Protein AF-A0A963CHG4-F1 (afdb_monomer_lite)

Radius of gyration: 23.85 Å; chains: 1; bounding box: 69×72×75 Å

Secondary structure (DSSP, 8-state):
-----------------EEEEEEESS--SSS-SEEEEEESSHHHHHHT---EEEE-S----TTEEEEEEEE-SS-EEEEEEESS--SSS-SEEEEEESSHHHHHHT--SEEEE-S----TTEEEEEEEE-SS-EEEEEEESS--TTS-SEEEEEESSHHHHHHT--SEEEE-S----TTEEEEEEEEETTEEEEEEEESS--TTS--EEEEEESSHHHHHTT--SEEEE--PPPPTTEEEEEEEE--TTS--TT---------------S--PPPPPGGGS----------------------

Sequence (303 aa):
MTTTLTLSLSVPALAGPLRLLFERDVDGPGGTELAINTYPSFADFFAGTNFTSQFSAINVNAPYSVGGITWDGTAYQVLFERDIDGPGGTELAINTYPTLADFFAGTNFTSQFSAINVNSPYSVGGITWDGIAYRVLFERDIDTAGGTELAINSYATLADFFSGNALSSQFSSINVNAPYSVGGFAYDANGYHVLFERDEDSAGGIELAINSYATLADFFAGTNFTSQFSTINVNAPYSVHGFLIEPDAEGDPGTGNDPGSDDPGGSGDPNTVPEPDPLALLATATAALLVSRRTGRQCFAGR

Structure (mmCIF, N/CA/C/O backbone):
data_AF-A0A963CHG4-F1
#
_entry.id   AF-A0A963CHG4-F1
#
loop_
_atom_site.group_PDB
_atom_site.id
_atom_site.type_symbol
_atom_site.label_atom_id
_atom_site.label_alt_id
_atom_site.label_comp_id
_atom_site.label_asym_id
_atom_site.label_entity_id
_atom_site.label_seq_id
_atom_site.pdbx_PDB_ins_code
_atom_site.Cartn_x
_atom_site.Cartn_y
_atom_site.Cartn_z
_atom_site.occupancy
_atom_site.B_iso_or_equiv
_atom_site.auth_seq_id
_atom_site.auth_comp_id
_atom_site.auth_asym_id
_atom_site.auth_atom_id
_atom_site.pdbx_PDB_model_num
ATOM 1 N N . MET A 1 1 ? -23.183 -11.922 45.457 1.00 46.72 1 MET A N 1
ATOM 2 C CA . MET A 1 1 ? -21.907 -11.501 44.846 1.00 46.72 1 MET A CA 1
ATOM 3 C C . MET A 1 1 ? -21.889 -12.082 43.451 1.00 46.72 1 MET A C 1
ATOM 5 O O . MET A 1 1 ? -21.870 -13.297 43.320 1.00 46.72 1 MET A O 1
ATOM 9 N N . THR A 1 2 ? -22.051 -11.236 42.443 1.00 46.56 2 THR A N 1
ATOM 10 C CA . THR A 1 2 ? -22.118 -11.648 41.039 1.00 46.56 2 THR A CA 1
ATOM 11 C C . THR A 1 2 ? -20.703 -11.560 40.489 1.00 46.56 2 THR A C 1
ATOM 13 O O . THR A 1 2 ? -20.150 -10.468 40.396 1.00 46.56 2 THR A O 1
ATOM 16 N N . THR A 1 3 ? -20.081 -12.704 40.228 1.00 48.12 3 THR A N 1
ATOM 17 C CA . THR A 1 3 ? -18.737 -12.767 39.652 1.00 48.12 3 THR A CA 1
ATOM 18 C C . THR A 1 3 ? -18.856 -12.475 38.162 1.00 48.12 3 THR A C 1
ATOM 20 O O . THR A 1 3 ? -19.336 -13.313 37.402 1.00 48.12 3 THR A O 1
ATOM 23 N N . THR A 1 4 ? -18.476 -11.269 37.744 1.00 50.47 4 THR A N 1
ATOM 24 C CA . THR A 1 4 ? -18.351 -10.929 36.325 1.00 50.47 4 THR A CA 1
ATOM 25 C C . THR A 1 4 ? -17.146 -11.679 35.770 1.00 50.47 4 THR A C 1
ATOM 27 O O . THR A 1 4 ? -16.008 -11.398 36.139 1.00 50.47 4 THR A O 1
ATOM 30 N N . LEU A 1 5 ? -17.405 -12.679 34.930 1.00 39.81 5 LEU A N 1
ATOM 31 C CA . LEU A 1 5 ? -16.379 -13.421 34.211 1.00 39.81 5 LEU A CA 1
ATOM 32 C C . LEU A 1 5 ? -16.001 -12.607 32.967 1.00 39.81 5 LEU A C 1
ATOM 34 O O . LEU A 1 5 ? -16.714 -12.632 31.965 1.00 39.81 5 LEU A O 1
ATOM 38 N N . THR A 1 6 ? -14.913 -11.843 33.040 1.00 40.78 6 THR A N 1
ATOM 39 C CA . THR A 1 6 ? -14.346 -11.173 31.865 1.00 40.78 6 THR A CA 1
ATOM 40 C C . THR A 1 6 ? -13.622 -12.227 31.034 1.00 40.78 6 THR A C 1
ATOM 42 O O . THR A 1 6 ? -12.515 -12.642 31.369 1.00 40.78 6 THR A O 1
ATOM 45 N N . LEU A 1 7 ? -14.269 -12.711 29.976 1.00 36.44 7 LEU A N 1
ATOM 46 C CA . LEU A 1 7 ? -13.637 -13.588 28.996 1.00 36.44 7 LEU A CA 1
ATOM 47 C C . LEU A 1 7 ? -12.745 -12.713 28.097 1.00 36.44 7 LEU A C 1
ATOM 49 O O . LEU A 1 7 ? -13.231 -12.125 27.134 1.00 36.44 7 LEU A O 1
ATOM 53 N N . SER A 1 8 ? -11.456 -12.569 28.420 1.00 40.22 8 SER A N 1
ATOM 54 C CA . SER A 1 8 ? -10.497 -12.005 27.463 1.00 40.22 8 SER A CA 1
ATOM 55 C C . SER A 1 8 ? -10.144 -13.092 26.451 1.00 40.22 8 SER A C 1
ATOM 57 O O . SER A 1 8 ? -9.257 -13.915 26.681 1.00 40.22 8 SER A O 1
ATOM 59 N N . LEU A 1 9 ? -10.868 -13.128 25.338 1.00 39.34 9 LEU A N 1
ATOM 60 C CA . LEU A 1 9 ? -10.411 -13.828 24.143 1.00 39.34 9 LEU A CA 1
ATOM 61 C C . LEU A 1 9 ? -9.243 -13.022 23.561 1.00 39.34 9 LEU A C 1
ATOM 63 O O . LEU A 1 9 ? -9.442 -12.161 22.713 1.00 39.34 9 LEU A O 1
ATOM 67 N N . SER A 1 10 ? -8.024 -13.261 24.049 1.00 39.91 10 SER A N 1
ATOM 68 C CA . SER A 1 10 ? -6.829 -12.902 23.290 1.00 39.91 10 SER A CA 1
ATOM 69 C C . SER A 1 10 ? -6.707 -13.924 22.168 1.00 39.91 10 SER A C 1
ATOM 71 O O . SER A 1 10 ? -6.318 -15.066 22.419 1.00 39.91 10 SER A O 1
ATOM 73 N N . VAL A 1 11 ? -7.089 -13.544 20.954 1.00 39.12 11 VAL A N 1
ATOM 74 C CA . VAL A 1 11 ? -6.659 -14.266 19.758 1.00 39.12 11 VAL A CA 1
ATOM 75 C C . VAL A 1 11 ? -5.222 -13.808 19.492 1.00 39.12 11 VAL A C 1
ATOM 77 O O . VAL A 1 11 ? -5.033 -12.623 19.228 1.00 39.12 11 VAL A O 1
ATOM 80 N N . PRO A 1 12 ? -4.191 -14.662 19.608 1.00 53.47 12 PRO A N 1
ATOM 81 C CA . PRO A 1 12 ? -2.898 -14.348 19.030 1.00 53.47 12 PRO A CA 1
ATOM 82 C C . PRO A 1 12 ? -2.953 -14.777 17.563 1.00 53.47 12 PRO A C 1
ATOM 84 O O . PRO A 1 12 ? -3.183 -15.952 17.277 1.00 53.47 12 PRO A O 1
ATOM 87 N N . ALA A 1 13 ? -2.772 -13.856 16.625 1.00 44.72 13 ALA A N 1
ATOM 88 C CA . ALA A 1 13 ? -2.624 -14.231 15.224 1.00 44.72 13 ALA A CA 1
ATOM 89 C C . ALA A 1 13 ? -1.699 -13.236 14.524 1.00 44.72 13 ALA A C 1
ATOM 91 O O . ALA A 1 13 ? -2.132 -12.162 14.126 1.00 44.72 13 ALA A O 1
ATOM 92 N N . LEU A 1 14 ? -0.419 -13.623 14.503 1.00 49.44 14 LEU A N 1
ATOM 93 C CA . LEU A 1 14 ? 0.648 -13.256 13.568 1.00 49.44 14 LEU A CA 1
ATOM 94 C C . LEU A 1 14 ? 0.266 -12.142 12.575 1.00 49.44 14 LEU A C 1
ATOM 96 O O . LEU A 1 14 ? -0.202 -12.411 11.469 1.00 49.44 14 LEU A O 1
ATOM 100 N N . ALA A 1 15 ? 0.456 -10.888 12.991 1.00 58.84 15 ALA A N 1
ATOM 101 C CA . ALA A 1 15 ? 0.722 -9.835 12.024 1.00 58.84 15 ALA A CA 1
ATOM 102 C C . ALA A 1 15 ? 2.176 -10.054 11.622 1.00 58.84 15 ALA A C 1
ATOM 104 O O . ALA A 1 15 ? 3.060 -9.888 12.468 1.00 58.84 15 ALA A O 1
ATOM 105 N N . GLY A 1 16 ? 2.396 -10.512 10.393 1.00 77.62 16 GLY A N 1
ATOM 106 C CA . GLY A 1 16 ? 3.749 -10.660 9.899 1.00 77.62 16 GLY A CA 1
ATOM 107 C C . GLY A 1 16 ? 4.412 -9.307 9.687 1.00 77.62 16 GLY A C 1
ATOM 108 O O . GLY A 1 16 ? 3.881 -8.267 10.101 1.00 77.62 16 GLY A O 1
ATOM 109 N N . PRO A 1 17 ? 5.616 -9.297 9.103 1.00 90.12 17 PRO A N 1
ATOM 110 C CA . PRO A 1 17 ? 6.415 -8.092 9.041 1.00 90.12 17 PRO A CA 1
ATOM 111 C C . PRO A 1 17 ? 5.653 -6.956 8.354 1.00 90.12 17 PRO A C 1
ATOM 113 O O . PRO A 1 17 ? 5.016 -7.128 7.312 1.00 90.12 17 PRO A O 1
ATOM 116 N N . LEU A 1 18 ? 5.768 -5.768 8.943 1.00 93.31 18 LEU A N 1
ATOM 117 C CA . LEU A 1 18 ? 5.330 -4.523 8.338 1.00 93.31 18 LEU A CA 1
ATOM 118 C C . LEU A 1 18 ? 6.428 -4.047 7.396 1.00 93.31 18 LEU A C 1
ATOM 120 O O . LEU A 1 18 ? 7.579 -3.882 7.807 1.00 93.31 18 LEU A O 1
ATOM 124 N N . ARG A 1 19 ? 6.082 -3.799 6.136 1.00 95.25 19 ARG A N 1
ATOM 125 C CA . ARG A 1 19 ? 7.015 -3.265 5.145 1.00 95.25 19 ARG A CA 1
ATOM 126 C C . ARG A 1 19 ? 6.532 -1.915 4.647 1.00 95.25 19 ARG A C 1
ATOM 128 O O . ARG A 1 19 ? 5.369 -1.765 4.277 1.00 95.25 19 ARG A O 1
ATOM 135 N N . LEU A 1 20 ? 7.448 -0.955 4.630 1.00 95.88 20 LEU A N 1
ATOM 136 C CA . LEU A 1 20 ? 7.248 0.353 4.023 1.00 95.88 20 LEU A CA 1
ATOM 137 C C . LEU A 1 20 ? 8.014 0.434 2.714 1.00 95.88 20 LEU A C 1
ATOM 139 O O . LEU A 1 20 ? 9.207 0.126 2.698 1.00 95.88 20 LEU A O 1
ATOM 143 N N . LEU A 1 21 ? 7.332 0.862 1.658 1.00 96.44 21 LEU A N 1
ATOM 144 C CA . LEU A 1 21 ? 7.916 1.171 0.364 1.00 96.44 21 LEU A CA 1
ATOM 145 C C . LEU A 1 21 ? 8.198 2.670 0.305 1.00 96.44 21 LEU A C 1
ATOM 147 O O . LEU A 1 21 ? 7.282 3.485 0.241 1.00 96.44 21 LEU A O 1
ATOM 151 N N . PHE A 1 22 ? 9.479 2.999 0.352 1.00 94.56 22 PHE A N 1
ATOM 152 C CA . PHE A 1 22 ? 9.978 4.346 0.152 1.00 94.56 22 PHE A CA 1
ATOM 153 C C . PHE A 1 22 ? 10.237 4.574 -1.326 1.00 94.56 22 PHE A C 1
ATOM 155 O O . PHE A 1 22 ? 10.812 3.706 -1.990 1.00 94.56 22 PHE A O 1
ATOM 162 N N . GLU A 1 23 ? 9.872 5.757 -1.793 1.00 93.25 23 GLU A N 1
ATOM 163 C CA . GLU A 1 23 ? 10.253 6.299 -3.086 1.00 93.25 23 GLU A CA 1
ATOM 164 C C . GLU A 1 23 ? 11.061 7.573 -2.880 1.00 93.25 23 GLU A C 1
ATOM 166 O O . GLU A 1 23 ? 10.839 8.322 -1.933 1.00 93.25 23 GLU A O 1
ATOM 171 N N . ARG A 1 24 ? 12.057 7.789 -3.732 1.00 90.31 24 ARG A N 1
ATOM 172 C CA . ARG A 1 24 ? 12.858 9.004 -3.717 1.00 90.31 24 ARG A CA 1
ATOM 173 C C . ARG A 1 24 ? 12.117 10.127 -4.445 1.00 90.31 24 ARG A C 1
ATOM 175 O O . ARG A 1 24 ? 11.860 9.986 -5.631 1.00 90.31 24 ARG A O 1
ATOM 182 N N . ASP A 1 25 ? 11.930 11.280 -3.803 1.00 87.19 25 ASP A N 1
ATOM 183 C CA . ASP A 1 25 ? 11.142 12.405 -4.356 1.00 87.19 25 ASP A CA 1
ATOM 184 C C . ASP A 1 25 ? 11.739 13.026 -5.629 1.00 87.19 25 ASP A C 1
ATOM 186 O O . ASP A 1 25 ? 11.090 13.769 -6.363 1.00 87.19 25 ASP A O 1
ATOM 190 N N . VAL A 1 26 ? 13.037 12.803 -5.851 1.00 83.88 26 VAL A N 1
ATOM 191 C CA . VAL A 1 26 ? 13.767 13.309 -7.013 1.00 83.88 26 VAL A CA 1
ATOM 192 C C . VAL A 1 26 ? 14.602 12.189 -7.606 1.00 83.88 26 VAL A C 1
ATOM 194 O O . VAL A 1 26 ? 15.517 11.697 -6.932 1.00 83.88 26 VAL A O 1
ATOM 197 N N . ASP A 1 27 ? 14.357 11.889 -8.884 1.00 78.56 27 ASP A N 1
ATOM 198 C CA . ASP A 1 27 ? 15.080 10.896 -9.682 1.00 78.56 27 ASP A CA 1
ATOM 199 C C . ASP A 1 27 ? 16.593 10.944 -9.424 1.00 78.56 27 ASP A C 1
ATOM 201 O O . ASP A 1 27 ? 17.271 11.982 -9.515 1.00 78.56 27 ASP A O 1
ATOM 205 N N . GLY A 1 28 ? 17.137 9.782 -9.073 1.00 69.56 28 GLY A N 1
ATOM 206 C CA . GLY A 1 28 ? 18.542 9.598 -8.747 1.00 69.56 28 GLY A CA 1
ATOM 207 C C . GLY A 1 28 ? 19.295 8.877 -9.864 1.00 69.56 28 GLY A C 1
ATOM 208 O O . GLY A 1 28 ? 18.712 8.131 -10.643 1.00 69.56 28 GLY A O 1
ATOM 209 N N . PRO A 1 29 ? 20.627 9.013 -9.956 1.00 65.12 29 PRO A N 1
ATOM 210 C CA . PRO A 1 29 ? 21.391 8.165 -10.858 1.00 65.12 29 PRO A CA 1
ATOM 211 C C . PRO A 1 29 ? 21.417 6.714 -10.343 1.00 65.12 29 PRO A C 1
ATOM 213 O O . PRO A 1 29 ? 22.165 6.404 -9.420 1.00 65.12 29 PRO A O 1
ATOM 216 N N . GLY A 1 30 ? 20.676 5.819 -11.005 1.00 60.09 30 GLY A N 1
ATOM 217 C CA . GLY A 1 30 ? 20.971 4.382 -11.040 1.00 60.09 30 GLY A CA 1
ATOM 218 C C . GLY A 1 30 ? 20.202 3.466 -10.084 1.00 60.09 30 GLY A C 1
ATOM 219 O O . GLY A 1 30 ? 20.847 2.750 -9.322 1.00 60.09 30 GLY A O 1
ATOM 220 N N . GLY A 1 31 ? 18.870 3.385 -10.196 1.00 62.66 31 GLY A N 1
ATOM 221 C CA . GLY A 1 31 ? 18.095 2.276 -9.620 1.00 62.66 31 GLY A CA 1
ATOM 222 C C . GLY A 1 31 ? 18.141 2.217 -8.096 1.00 62.66 31 GLY A C 1
ATOM 223 O O . GLY A 1 31 ? 18.268 1.142 -7.529 1.00 62.66 31 GLY A O 1
ATOM 224 N N . THR A 1 32 ? 18.117 3.372 -7.430 1.00 72.00 32 THR A N 1
ATOM 225 C CA . THR A 1 32 ? 17.993 3.485 -5.965 1.00 72.00 32 THR A CA 1
ATOM 226 C C . THR A 1 32 ? 16.776 4.329 -5.596 1.00 72.00 32 THR A C 1
ATOM 228 O O . THR A 1 32 ? 16.816 5.084 -4.626 1.00 72.00 32 THR A O 1
ATOM 231 N N . GLU A 1 33 ? 15.745 4.302 -6.433 1.00 87.75 33 GLU A N 1
ATOM 232 C CA . GLU A 1 33 ? 14.550 5.125 -6.242 1.00 87.75 33 GLU A CA 1
ATOM 233 C C . GLU A 1 33 ? 13.589 4.453 -5.273 1.00 87.75 33 GLU A C 1
ATOM 235 O O . GLU A 1 33 ? 13.048 5.134 -4.414 1.00 87.75 33 GLU A O 1
ATOM 240 N N . LEU A 1 34 ? 13.473 3.121 -5.324 1.00 92.94 34 LEU A N 1
ATOM 241 C CA . LEU A 1 34 ? 12.622 2.370 -4.408 1.00 92.94 34 LEU A CA 1
ATOM 242 C C . LEU A 1 34 ? 13.420 1.582 -3.376 1.00 92.94 34 LEU A C 1
ATOM 244 O O . LEU A 1 34 ? 14.334 0.824 -3.725 1.00 92.94 34 LEU A O 1
ATOM 248 N N . ALA A 1 35 ? 13.012 1.691 -2.115 1.00 93.25 35 ALA A N 1
ATOM 249 C CA . ALA A 1 35 ? 13.531 0.892 -1.014 1.00 93.25 35 ALA A CA 1
ATOM 250 C C . ALA A 1 35 ? 12.401 0.310 -0.170 1.00 93.25 35 ALA A C 1
ATOM 252 O O . ALA A 1 35 ? 11.378 0.951 0.041 1.00 93.25 35 ALA A O 1
ATOM 253 N N . ILE A 1 36 ? 12.612 -0.892 0.365 1.00 95.12 36 ILE A N 1
ATOM 254 C CA . ILE A 1 36 ? 11.730 -1.459 1.381 1.00 95.12 36 ILE A CA 1
ATOM 255 C C . ILE A 1 36 ? 12.438 -1.480 2.727 1.00 95.12 36 ILE A C 1
ATOM 257 O O . ILE A 1 36 ? 13.502 -2.087 2.871 1.00 95.12 36 ILE A O 1
ATOM 261 N N . ASN A 1 37 ? 11.792 -0.879 3.725 1.00 95.00 37 ASN A N 1
ATOM 262 C CA . ASN A 1 37 ? 12.149 -1.035 5.128 1.00 95.00 37 ASN A CA 1
ATOM 263 C C . ASN A 1 37 ? 11.203 -2.037 5.782 1.00 95.00 37 ASN A C 1
ATOM 265 O O . ASN A 1 37 ? 9.986 -1.877 5.722 1.00 95.00 37 ASN A O 1
ATOM 269 N N . THR A 1 38 ? 11.767 -3.048 6.437 1.00 94.69 38 THR A N 1
ATOM 270 C CA . THR A 1 38 ? 11.011 -4.102 7.119 1.00 94.69 38 THR A CA 1
ATOM 271 C C . THR A 1 38 ? 11.081 -3.921 8.631 1.00 94.69 38 THR A C 1
ATOM 273 O O . THR A 1 38 ? 12.165 -3.770 9.200 1.00 94.69 38 THR A O 1
ATOM 276 N N . TYR A 1 39 ? 9.927 -3.975 9.284 1.00 93.56 39 TYR A N 1
ATOM 277 C CA . TYR A 1 39 ? 9.754 -3.932 10.729 1.00 93.56 39 TYR A CA 1
ATOM 278 C C . TYR A 1 39 ? 9.103 -5.245 11.175 1.00 93.56 39 TYR A C 1
ATOM 280 O O . TYR A 1 39 ? 8.076 -5.621 10.611 1.00 93.56 39 TYR A O 1
ATOM 288 N N . PRO A 1 40 ? 9.652 -5.958 12.174 1.00 91.88 40 PRO A N 1
ATOM 289 C CA . PRO A 1 40 ? 9.115 -7.260 12.575 1.00 91.88 40 PRO A CA 1
ATOM 290 C C . PRO A 1 40 ? 7.691 -7.200 13.134 1.00 91.88 40 PRO A C 1
ATOM 292 O O . PRO A 1 40 ? 6.982 -8.197 13.115 1.00 91.88 40 PRO A O 1
ATOM 295 N N . SER A 1 41 ? 7.278 -6.047 13.663 1.00 91.38 41 SER A N 1
ATOM 296 C CA . SER A 1 41 ? 5.948 -5.844 14.227 1.00 91.38 41 SER A CA 1
ATOM 297 C C . SER A 1 41 ? 5.531 -4.375 14.171 1.00 91.38 41 SER A C 1
ATOM 299 O O . SER A 1 41 ? 6.361 -3.481 13.988 1.00 91.38 41 SER A O 1
ATOM 301 N N . PHE A 1 42 ? 4.250 -4.100 14.437 1.00 91.44 42 PHE A N 1
ATOM 302 C CA . PHE A 1 42 ? 3.774 -2.736 14.686 1.00 91.44 42 PHE A CA 1
ATOM 303 C C . PHE A 1 42 ? 4.535 -2.048 15.826 1.00 91.44 42 PHE A C 1
ATOM 305 O O . PHE A 1 42 ? 4.835 -0.863 15.732 1.00 91.44 42 PHE A O 1
ATOM 312 N N . ALA A 1 43 ? 4.876 -2.772 16.898 1.00 92.94 43 ALA A N 1
ATOM 313 C CA . ALA A 1 43 ? 5.620 -2.192 18.014 1.00 92.94 43 ALA A CA 1
ATOM 314 C C . ALA A 1 43 ? 7.021 -1.739 17.576 1.00 92.94 43 ALA A C 1
ATOM 316 O O . ALA A 1 43 ? 7.452 -0.650 17.950 1.00 92.94 43 ALA A O 1
ATOM 317 N N . ASP A 1 44 ? 7.692 -2.537 16.743 1.00 93.50 44 ASP A N 1
ATOM 318 C CA . ASP A 1 44 ? 8.989 -2.186 16.164 1.00 93.50 44 ASP A CA 1
ATOM 319 C C . ASP A 1 44 ? 8.875 -1.017 15.184 1.00 93.50 44 ASP A C 1
ATOM 321 O O . ASP A 1 44 ? 9.699 -0.107 15.230 1.00 93.50 44 ASP A O 1
ATOM 325 N N . PHE A 1 45 ? 7.827 -0.985 14.355 1.00 93.69 45 PHE A N 1
ATOM 326 C CA . PHE A 1 45 ? 7.523 0.154 13.488 1.00 93.69 45 PHE A CA 1
ATOM 327 C C . PHE A 1 45 ? 7.344 1.447 14.291 1.00 93.69 45 PHE A C 1
ATOM 329 O O . PHE A 1 45 ? 7.985 2.454 13.992 1.00 93.69 45 PHE A O 1
ATOM 336 N N . PHE A 1 46 ? 6.526 1.434 15.346 1.00 93.50 46 PHE A N 1
ATOM 337 C CA . PHE A 1 46 ? 6.288 2.630 16.154 1.00 93.50 46 PHE A CA 1
ATOM 338 C C . PHE A 1 46 ? 7.517 3.066 16.956 1.00 93.50 46 PHE A C 1
ATOM 340 O O . PHE A 1 46 ? 7.672 4.256 17.215 1.00 93.50 46 PHE A O 1
ATOM 347 N N . ALA A 1 47 ? 8.389 2.126 17.325 1.00 92.50 47 ALA A N 1
ATOM 348 C CA . ALA A 1 47 ? 9.663 2.405 17.984 1.00 92.50 47 ALA A CA 1
ATOM 349 C C . ALA A 1 47 ? 10.803 2.761 17.008 1.00 92.50 47 ALA A C 1
ATOM 351 O O . ALA A 1 47 ? 11.902 3.093 17.453 1.00 92.50 47 ALA A O 1
ATOM 352 N N . GLY A 1 48 ? 10.578 2.663 15.692 1.00 90.44 48 GLY A N 1
ATOM 353 C CA . GLY A 1 48 ? 11.611 2.858 14.673 1.00 90.44 48 GLY A CA 1
ATOM 354 C C . GLY A 1 48 ? 12.700 1.780 14.660 1.00 90.44 48 GLY A C 1
ATOM 355 O O . GLY A 1 48 ? 13.784 2.007 14.124 1.00 90.44 48 GLY A O 1
ATOM 356 N N . THR A 1 49 ? 12.433 0.601 15.221 1.00 92.38 49 THR A N 1
ATOM 357 C CA . THR A 1 49 ? 13.366 -0.532 15.243 1.00 92.38 49 THR A CA 1
ATOM 358 C C . THR A 1 49 ? 13.304 -1.279 13.910 1.00 92.38 49 THR A C 1
ATOM 360 O O . THR A 1 49 ? 12.642 -2.306 13.772 1.00 92.38 49 THR A O 1
ATOM 363 N N . ASN A 1 50 ? 13.971 -0.735 12.893 1.00 90.19 50 ASN A N 1
ATOM 364 C CA . ASN A 1 50 ? 14.063 -1.365 11.578 1.00 90.19 50 ASN A CA 1
ATOM 365 C C . ASN A 1 50 ? 14.890 -2.663 11.636 1.00 90.19 50 ASN A C 1
ATOM 367 O O . ASN A 1 50 ? 15.969 -2.692 12.229 1.00 90.19 50 ASN A O 1
ATOM 371 N N . PHE A 1 51 ? 14.389 -3.727 11.006 1.00 90.06 51 PHE A N 1
ATOM 372 C CA . PHE A 1 51 ? 15.099 -5.001 10.885 1.00 90.06 51 PHE A CA 1
ATOM 373 C C . PHE A 1 51 ? 16.022 -5.012 9.667 1.00 90.06 51 PHE A C 1
ATOM 375 O O . PHE A 1 51 ? 17.206 -5.327 9.785 1.00 90.06 51 PHE A O 1
ATOM 382 N N . THR A 1 52 ? 15.487 -4.643 8.503 1.00 92.12 52 THR A N 1
ATOM 383 C CA . THR A 1 52 ? 16.243 -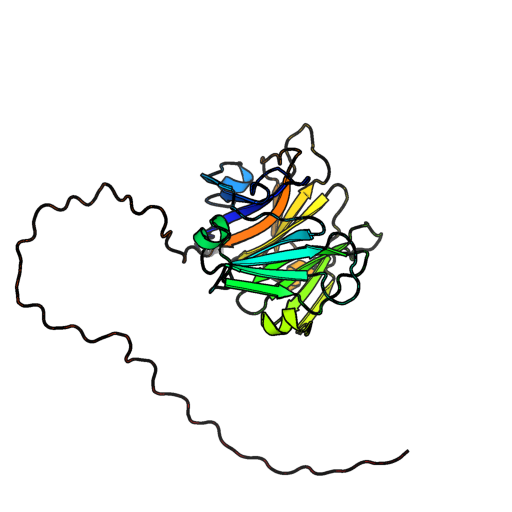4.558 7.250 1.00 92.12 52 THR A CA 1
ATOM 384 C C . THR A 1 52 ? 15.780 -3.384 6.398 1.00 92.12 52 THR A C 1
ATOM 386 O O . THR A 1 52 ? 14.617 -2.974 6.443 1.00 92.12 52 THR A O 1
ATOM 389 N N . SER A 1 53 ? 16.705 -2.882 5.581 1.00 92.94 53 SER A N 1
ATOM 390 C CA . SER A 1 53 ? 16.458 -1.919 4.512 1.00 92.94 53 SER A CA 1
ATOM 391 C C . SER A 1 53 ? 17.142 -2.421 3.246 1.00 92.94 53 SER A C 1
ATOM 393 O O . SER A 1 53 ? 18.310 -2.824 3.294 1.00 92.94 53 SER A O 1
ATOM 395 N N . GLN A 1 54 ? 16.421 -2.438 2.127 1.00 93.56 54 GLN A N 1
ATOM 396 C CA . GLN A 1 54 ? 16.948 -2.914 0.853 1.00 93.56 54 GLN A CA 1
ATOM 397 C C . GLN A 1 54 ? 16.403 -2.083 -0.307 1.00 93.56 54 GLN A C 1
ATOM 399 O O . GLN A 1 54 ? 15.194 -1.912 -0.444 1.00 93.56 54 GLN A O 1
ATOM 404 N N . PHE A 1 55 ? 17.307 -1.606 -1.164 1.00 92.94 55 PHE A N 1
ATOM 405 C CA . PHE A 1 55 ? 16.950 -0.976 -2.432 1.00 92.94 55 PHE A CA 1
ATOM 406 C C . PHE A 1 55 ? 16.582 -2.032 -3.471 1.00 92.94 55 PHE A C 1
ATOM 408 O O . PHE A 1 55 ? 17.223 -3.084 -3.559 1.00 92.94 55 PHE A O 1
ATOM 415 N N . SER A 1 56 ? 15.565 -1.732 -4.271 1.00 92.62 56 SER A N 1
ATOM 416 C CA . SER A 1 56 ? 15.287 -2.474 -5.498 1.00 92.62 56 SER A CA 1
ATOM 417 C C . SER A 1 56 ? 16.115 -1.922 -6.656 1.00 92.62 56 SER A C 1
ATOM 419 O O . SER A 1 56 ? 16.502 -0.762 -6.626 1.00 92.62 56 SER A O 1
ATOM 421 N N . ALA A 1 57 ? 16.321 -2.716 -7.704 1.00 91.12 57 ALA A N 1
ATOM 422 C CA . ALA A 1 57 ? 16.896 -2.261 -8.970 1.00 91.12 57 ALA A CA 1
ATOM 423 C C . ALA A 1 57 ? 15.884 -1.522 -9.875 1.00 91.12 57 ALA A C 1
ATOM 425 O O . ALA A 1 57 ? 16.181 -1.255 -11.042 1.00 91.12 57 ALA A O 1
ATOM 426 N N . ILE A 1 58 ? 14.675 -1.241 -9.377 1.00 89.56 58 ILE A N 1
ATOM 427 C CA . ILE A 1 58 ? 13.612 -0.569 -10.129 1.00 89.56 58 ILE A CA 1
ATOM 428 C C . ILE A 1 58 ? 13.925 0.929 -10.197 1.00 89.56 58 ILE A C 1
ATOM 430 O O . ILE A 1 58 ? 14.258 1.545 -9.184 1.00 89.56 58 ILE A O 1
ATOM 434 N N . ASN A 1 59 ? 13.791 1.496 -11.399 1.00 88.00 59 ASN A N 1
ATOM 435 C CA . ASN A 1 59 ? 13.805 2.940 -11.619 1.00 88.00 59 ASN A CA 1
ATOM 436 C C . ASN A 1 59 ? 12.377 3.407 -11.929 1.00 88.00 59 ASN A C 1
ATOM 438 O O . ASN A 1 59 ? 11.822 3.028 -12.969 1.00 88.00 59 ASN A O 1
ATOM 442 N N . VAL A 1 60 ? 11.796 4.200 -11.039 1.00 86.94 60 VAL A N 1
ATOM 443 C CA . VAL A 1 60 ? 10.592 4.980 -11.293 1.00 86.94 60 VAL A CA 1
ATOM 444 C C . VAL A 1 60 ? 11.019 6.241 -12.030 1.00 86.94 60 VAL A C 1
ATOM 446 O O . VAL A 1 60 ? 11.578 7.172 -11.472 1.00 86.94 60 VAL A O 1
ATOM 449 N N . ASN A 1 61 ? 10.831 6.234 -13.345 1.00 77.38 61 ASN A N 1
ATOM 450 C CA . ASN A 1 61 ? 11.163 7.407 -14.141 1.00 77.38 61 ASN A CA 1
ATOM 451 C C . ASN A 1 61 ? 9.950 8.325 -14.211 1.00 77.38 61 ASN A C 1
ATOM 453 O O . ASN A 1 61 ? 8.833 7.847 -14.449 1.00 77.38 61 ASN A O 1
ATOM 457 N N . ALA A 1 62 ? 10.202 9.633 -14.192 1.00 78.94 62 ALA A N 1
ATOM 458 C CA . ALA A 1 62 ? 9.206 10.614 -14.590 1.00 78.94 62 ALA A CA 1
ATOM 459 C C . ALA A 1 62 ? 8.515 10.199 -15.915 1.00 78.94 62 ALA A C 1
ATOM 461 O O . ALA A 1 62 ? 9.185 9.785 -16.876 1.00 78.94 62 ALA A O 1
ATOM 462 N N . PRO A 1 63 ? 7.181 10.330 -16.021 1.00 85.75 63 PRO A N 1
ATOM 463 C CA . PRO A 1 63 ? 6.297 11.094 -15.136 1.00 85.75 63 PRO A CA 1
ATOM 464 C C . PRO A 1 63 ? 5.478 10.218 -14.166 1.00 85.75 63 PRO A C 1
ATOM 466 O O . PRO A 1 63 ? 4.267 10.413 -14.100 1.00 85.75 63 PRO A O 1
ATOM 469 N N . TYR A 1 64 ? 6.068 9.198 -13.541 1.00 89.25 64 TYR A N 1
ATOM 470 C CA . TYR A 1 64 ? 5.348 8.316 -12.619 1.00 89.25 64 TYR A CA 1
ATOM 471 C C . TYR A 1 64 ? 5.923 8.378 -11.209 1.00 89.25 64 TYR A C 1
ATOM 473 O O . TYR A 1 64 ? 7.126 8.562 -11.056 1.00 89.25 64 TYR A O 1
ATOM 481 N N . SER A 1 65 ? 5.054 8.087 -10.250 1.00 92.38 65 SER A N 1
ATOM 482 C CA . SER A 1 65 ? 5.337 7.774 -8.854 1.00 92.38 65 SER A CA 1
ATOM 483 C C . SER A 1 65 ? 4.673 6.448 -8.475 1.00 92.38 65 SER A C 1
ATOM 485 O O . SER A 1 65 ? 3.883 5.859 -9.229 1.00 92.38 65 SER A O 1
ATOM 487 N N . VAL A 1 66 ? 5.020 5.917 -7.312 1.00 94.88 66 VAL A N 1
ATOM 488 C CA . VAL A 1 66 ? 4.378 4.750 -6.721 1.00 94.88 66 VAL A CA 1
ATOM 489 C C . VAL A 1 66 ? 3.106 5.186 -5.988 1.00 94.88 66 VAL A C 1
ATOM 491 O O . VAL A 1 66 ? 3.099 6.116 -5.197 1.00 94.88 66 VAL A O 1
ATOM 494 N N . GLY A 1 67 ? 2.012 4.469 -6.227 1.00 94.44 67 GLY A N 1
ATOM 495 C CA . GLY A 1 67 ? 0.746 4.621 -5.503 1.00 94.44 67 GLY A CA 1
ATOM 496 C C . GLY A 1 67 ? 0.469 3.477 -4.524 1.00 94.44 67 GLY A C 1
ATOM 497 O O . GLY A 1 67 ? -0.617 3.394 -3.961 1.00 94.44 67 GLY A O 1
ATOM 498 N N . GLY A 1 68 ? 1.378 2.511 -4.366 1.00 96.56 68 GLY A N 1
ATOM 499 C CA . GLY A 1 68 ? 1.243 1.451 -3.367 1.00 96.56 68 GLY A CA 1
ATOM 500 C C . GLY A 1 68 ? 1.895 0.128 -3.738 1.00 96.56 68 GLY A C 1
ATOM 501 O O . GLY A 1 68 ? 2.285 -0.120 -4.878 1.00 96.56 68 GLY A O 1
ATOM 502 N N . ILE A 1 69 ? 1.942 -0.773 -2.760 1.00 97.31 69 ILE A N 1
ATOM 503 C CA . ILE A 1 69 ? 2.349 -2.167 -2.938 1.00 97.31 69 ILE A CA 1
ATOM 504 C C . ILE A 1 69 ? 1.443 -3.084 -2.114 1.00 97.31 69 ILE A C 1
ATOM 506 O O . ILE A 1 69 ? 1.078 -2.757 -0.989 1.00 97.31 69 ILE A O 1
ATOM 510 N N . THR A 1 70 ? 1.091 -4.251 -2.652 1.00 96.75 70 THR A N 1
ATOM 511 C CA . THR A 1 70 ? 0.340 -5.274 -1.915 1.00 96.75 70 THR A CA 1
ATOM 512 C C . THR A 1 70 ? 0.751 -6.687 -2.310 1.00 96.75 70 THR A C 1
ATOM 514 O O . THR A 1 70 ? 1.238 -6.904 -3.416 1.00 96.75 70 THR A O 1
ATOM 517 N N . TRP A 1 71 ? 0.535 -7.648 -1.413 1.00 95.25 71 TRP A N 1
ATOM 518 C CA . TRP A 1 71 ? 0.612 -9.077 -1.698 1.00 95.25 71 TRP A CA 1
ATOM 519 C C . TRP A 1 71 ? -0.804 -9.638 -1.809 1.00 95.25 71 TRP A C 1
ATOM 521 O O . TRP A 1 71 ? -1.595 -9.525 -0.874 1.00 95.25 71 TRP A O 1
ATOM 531 N N . ASP A 1 72 ? -1.130 -10.263 -2.937 1.00 94.06 72 ASP A N 1
ATOM 532 C CA . ASP A 1 72 ? -2.478 -10.796 -3.180 1.00 94.06 72 ASP A CA 1
ATOM 533 C C . ASP A 1 72 ? -2.637 -12.294 -2.868 1.00 94.06 72 ASP A C 1
ATOM 535 O O . ASP A 1 72 ? -3.661 -12.907 -3.181 1.00 94.06 72 ASP A O 1
ATOM 539 N N . GLY A 1 73 ? -1.627 -12.903 -2.245 1.00 92.12 73 GLY A N 1
ATOM 540 C CA . GLY A 1 73 ? -1.557 -14.350 -2.035 1.00 92.12 73 GLY A CA 1
ATOM 541 C C . GLY A 1 73 ? -0.818 -15.104 -3.142 1.00 92.12 73 GLY A C 1
ATOM 542 O O . GLY A 1 73 ? -0.556 -16.292 -2.967 1.00 92.12 73 GLY A O 1
ATOM 543 N N . THR A 1 74 ? -0.498 -14.451 -4.264 1.00 93.31 74 THR A N 1
ATOM 544 C CA . THR A 1 74 ? 0.196 -15.064 -5.411 1.00 93.31 74 THR A CA 1
ATOM 545 C C . THR A 1 74 ? 1.412 -14.266 -5.875 1.00 93.31 74 THR A C 1
ATOM 547 O O . THR A 1 74 ? 2.404 -14.867 -6.283 1.00 93.31 74 THR A O 1
ATOM 550 N N . ALA A 1 75 ? 1.324 -12.937 -5.882 1.00 95.81 75 ALA A N 1
ATOM 551 C CA . ALA A 1 75 ? 2.401 -12.055 -6.311 1.00 95.81 75 ALA A CA 1
ATOM 552 C C . ALA A 1 75 ? 2.327 -10.691 -5.603 1.00 95.81 75 ALA A C 1
ATOM 554 O O . ALA A 1 75 ? 1.274 -10.264 -5.119 1.00 95.81 75 ALA A O 1
ATOM 555 N N . TYR A 1 76 ? 3.454 -9.980 -5.588 1.00 97.00 76 TYR A N 1
ATOM 556 C CA . TYR A 1 76 ? 3.506 -8.574 -5.210 1.00 97.00 76 TYR A CA 1
ATOM 557 C C . TYR A 1 76 ? 3.015 -7.722 -6.374 1.00 97.00 76 TYR A C 1
ATOM 559 O O . TYR A 1 76 ? 3.512 -7.833 -7.496 1.00 97.00 76 TYR A O 1
ATOM 567 N N . GLN A 1 77 ? 2.057 -6.850 -6.096 1.00 97.62 77 GLN A N 1
ATOM 568 C CA . GLN A 1 77 ? 1.514 -5.879 -7.033 1.00 97.62 77 GLN A CA 1
ATOM 569 C C . GLN A 1 77 ? 1.991 -4.497 -6.611 1.00 97.62 77 GLN A C 1
ATOM 571 O O . GLN A 1 77 ? 1.672 -4.059 -5.509 1.00 97.62 77 GLN A O 1
ATOM 576 N N . VAL A 1 78 ? 2.741 -3.820 -7.475 1.00 97.31 78 VAL A N 1
ATOM 577 C CA . VAL A 1 78 ? 3.169 -2.432 -7.262 1.00 97.31 78 VAL A CA 1
ATOM 578 C C . VAL A 1 78 ? 2.347 -1.547 -8.180 1.00 97.31 78 VAL A C 1
ATOM 580 O O . VAL A 1 78 ? 2.406 -1.709 -9.401 1.00 97.31 78 VAL A O 1
ATOM 583 N N . LEU A 1 79 ? 1.556 -0.662 -7.583 1.00 97.44 79 LEU A N 1
ATOM 584 C CA . LEU A 1 79 ? 0.735 0.315 -8.278 1.00 97.44 79 LEU A CA 1
ATOM 585 C C . LEU A 1 79 ? 1.578 1.558 -8.542 1.00 97.44 79 LEU A C 1
ATOM 587 O O . LEU A 1 79 ? 2.199 2.091 -7.631 1.00 97.44 79 LEU A O 1
ATOM 591 N N . PHE A 1 80 ? 1.583 2.000 -9.788 1.00 95.19 80 PHE A N 1
ATOM 592 C CA . PHE A 1 80 ? 2.186 3.246 -10.229 1.00 95.19 80 PHE A CA 1
ATOM 593 C C . PHE A 1 80 ? 1.087 4.196 -10.668 1.00 95.19 80 PHE A C 1
ATOM 595 O O . PHE A 1 80 ? 0.126 3.768 -11.318 1.00 95.19 80 PHE A O 1
ATOM 602 N N . GLU A 1 81 ? 1.271 5.466 -10.350 1.00 94.00 81 GLU A N 1
ATOM 603 C CA . GLU A 1 81 ? 0.443 6.573 -10.793 1.00 94.00 81 GLU A CA 1
ATOM 604 C C . GLU A 1 81 ? 1.280 7.548 -11.612 1.00 94.00 81 GLU A C 1
ATOM 606 O O . GLU A 1 81 ? 2.479 7.699 -11.406 1.00 94.00 81 GLU A O 1
ATOM 611 N N . ARG A 1 82 ? 0.659 8.174 -12.604 1.00 91.12 82 ARG A N 1
ATOM 612 C CA . ARG A 1 82 ? 1.278 9.229 -13.390 1.00 91.12 82 ARG A CA 1
ATOM 613 C C . ARG A 1 82 ? 1.089 10.575 -12.687 1.00 91.12 82 ARG A C 1
ATOM 615 O O . ARG A 1 82 ? -0.045 11.010 -12.546 1.00 91.12 82 ARG A O 1
ATOM 622 N N . ASP A 1 83 ? 2.173 11.292 -12.402 1.00 86.69 83 ASP A N 1
ATOM 623 C CA . ASP A 1 83 ? 2.156 12.557 -11.637 1.00 86.69 83 ASP A CA 1
ATOM 624 C C . ASP A 1 83 ? 1.420 13.705 -12.343 1.00 86.69 83 ASP A C 1
ATOM 626 O O . ASP A 1 83 ? 1.067 14.722 -11.749 1.00 86.69 83 ASP A O 1
ATOM 630 N N . ILE A 1 84 ? 1.277 13.599 -13.666 1.00 82.31 84 ILE A N 1
ATOM 631 C CA . ILE A 1 84 ? 0.619 14.604 -14.497 1.00 82.31 84 ILE A CA 1
ATOM 632 C C . ILE A 1 84 ? -0.352 13.899 -15.429 1.00 82.31 84 ILE A C 1
ATOM 634 O O . ILE A 1 84 ? 0.090 13.098 -16.263 1.00 82.31 84 ILE A O 1
ATOM 638 N N . ASP A 1 85 ? -1.623 14.300 -15.359 1.00 75.38 85 ASP A N 1
ATOM 639 C CA . ASP A 1 85 ? -2.717 13.830 -16.210 1.00 75.38 85 ASP A CA 1
ATOM 640 C C . ASP A 1 85 ? -2.268 13.613 -17.662 1.00 75.38 85 ASP A C 1
ATOM 642 O O . ASP A 1 85 ? -1.696 14.481 -18.344 1.00 75.38 85 ASP A O 1
ATOM 646 N N . GLY A 1 86 ? -2.523 12.400 -18.141 1.00 67.31 86 GLY A N 1
ATOM 647 C CA . GLY A 1 86 ? -2.134 11.944 -19.463 1.00 67.31 86 GLY A CA 1
ATOM 648 C C . GLY A 1 86 ? -3.330 11.843 -20.404 1.00 67.31 86 GLY A C 1
ATOM 649 O O . GLY A 1 86 ? -4.449 11.572 -19.979 1.00 67.31 86 GLY A O 1
ATOM 650 N N . PRO A 1 87 ? -3.146 11.981 -21.727 1.00 63.97 87 PRO A N 1
ATOM 651 C CA . PRO A 1 87 ? -4.219 11.655 -22.652 1.00 63.97 87 PRO A CA 1
ATOM 652 C C . PRO A 1 87 ? -4.499 10.139 -22.652 1.00 63.97 87 PRO A C 1
ATOM 654 O O . PRO A 1 87 ? -3.761 9.376 -23.267 1.00 63.97 87 PRO A O 1
ATOM 657 N N . GLY A 1 88 ? -5.618 9.726 -22.045 1.00 60.62 88 GLY A N 1
ATOM 658 C CA . GLY A 1 88 ? -6.340 8.496 -22.393 1.00 60.62 88 GLY A CA 1
ATOM 659 C C . GLY A 1 88 ? -6.038 7.222 -21.595 1.00 60.62 88 GLY A C 1
ATOM 660 O O . GLY A 1 88 ? -5.661 6.225 -22.206 1.00 60.62 88 GLY A O 1
ATOM 661 N N . GLY A 1 89 ? -6.324 7.189 -20.288 1.00 63.91 89 GLY A N 1
ATOM 662 C CA . GLY A 1 89 ? -6.393 5.928 -19.531 1.00 63.91 89 GLY A CA 1
ATOM 663 C C . GLY A 1 89 ? -5.042 5.255 -19.343 1.00 63.91 89 GLY A C 1
ATOM 664 O O . GLY A 1 89 ? -4.942 4.044 -19.476 1.00 63.91 89 GLY A O 1
ATOM 665 N N . THR A 1 90 ? -3.984 6.031 -19.118 1.00 74.44 90 THR A N 1
ATOM 666 C CA . THR A 1 90 ? -2.642 5.509 -18.804 1.00 74.44 90 THR A CA 1
ATOM 667 C C . THR A 1 90 ? -2.119 6.113 -17.507 1.00 74.44 90 THR A C 1
ATOM 669 O O . THR A 1 90 ? -0.926 6.381 -17.389 1.00 74.44 90 THR A O 1
ATOM 672 N N . GLU A 1 91 ? -3.020 6.437 -16.586 1.00 89.00 91 GLU A N 1
ATOM 673 C CA . GLU A 1 91 ? -2.659 7.092 -15.328 1.00 89.00 91 GLU A CA 1
ATOM 674 C C . GLU A 1 91 ? -2.240 6.066 -14.289 1.00 89.00 91 GLU A C 1
ATOM 676 O O . GLU A 1 91 ? -1.261 6.299 -13.599 1.00 89.00 91 GLU A O 1
ATOM 681 N N . LEU A 1 92 ? -2.877 4.890 -14.265 1.00 94.06 92 LEU A N 1
ATOM 682 C CA . LEU A 1 92 ? -2.503 3.812 -13.352 1.00 94.06 92 LEU A CA 1
ATOM 683 C C . LEU A 1 92 ? -1.939 2.597 -14.081 1.00 94.06 92 LEU A C 1
ATOM 685 O O . LEU A 1 92 ? -2.532 2.115 -15.055 1.00 94.06 92 LEU A O 1
ATOM 689 N N . ALA A 1 93 ? -0.849 2.050 -13.551 1.00 94.50 93 ALA A N 1
ATOM 690 C CA . ALA A 1 93 ? -0.263 0.788 -13.986 1.00 94.50 93 ALA A CA 1
ATOM 691 C C . ALA A 1 93 ? 0.055 -0.115 -12.795 1.00 94.50 93 ALA A C 1
ATOM 693 O O . ALA A 1 93 ? 0.375 0.367 -11.717 1.00 94.50 93 ALA A O 1
ATOM 694 N N . ILE A 1 94 ? 0.007 -1.430 -12.998 1.00 96.88 94 ILE A N 1
ATOM 695 C CA . ILE A 1 94 ? 0.523 -2.392 -12.020 1.00 96.88 94 ILE A CA 1
ATOM 696 C C . ILE A 1 94 ? 1.681 -3.165 -12.638 1.00 96.88 94 ILE A C 1
ATOM 698 O O . ILE A 1 94 ? 1.545 -3.728 -13.731 1.00 96.88 94 ILE A O 1
ATOM 702 N N . ASN A 1 95 ? 2.792 -3.230 -11.903 1.00 96.75 95 ASN A N 1
ATOM 703 C CA . ASN A 1 95 ? 3.834 -4.224 -12.128 1.00 96.75 95 ASN A CA 1
ATOM 704 C C . ASN A 1 95 ? 3.663 -5.375 -11.138 1.00 96.75 95 ASN A C 1
ATOM 706 O O . ASN A 1 95 ? 3.497 -5.157 -9.939 1.00 96.75 95 ASN A O 1
ATOM 710 N N . THR A 1 96 ? 3.748 -6.599 -11.652 1.00 97.56 96 THR A N 1
ATOM 711 C CA . THR A 1 96 ? 3.593 -7.823 -10.863 1.00 97.56 96 THR A CA 1
ATOM 712 C C . THR A 1 96 ? 4.939 -8.510 -10.684 1.00 97.56 96 THR A C 1
ATOM 714 O O . THR A 1 96 ? 5.606 -8.823 -11.674 1.00 97.56 96 THR A O 1
ATOM 717 N N . TYR A 1 97 ? 5.309 -8.801 -9.442 1.00 96.81 97 TYR A N 1
ATOM 718 C CA . TYR A 1 97 ? 6.536 -9.504 -9.077 1.00 96.81 97 TYR A CA 1
ATOM 719 C C . TYR A 1 97 ? 6.177 -10.804 -8.353 1.00 96.81 97 TYR A C 1
ATOM 721 O O . TYR A 1 97 ? 5.512 -10.743 -7.320 1.00 96.81 97 TYR A O 1
ATOM 729 N N . PRO A 1 98 ? 6.581 -11.982 -8.861 1.00 95.69 98 PRO A N 1
ATOM 730 C CA . PRO A 1 98 ? 6.224 -13.256 -8.235 1.00 95.69 98 PRO A CA 1
ATOM 731 C C . PRO A 1 98 ? 6.708 -13.375 -6.790 1.00 95.69 98 PRO A C 1
ATOM 733 O O . PRO A 1 98 ? 6.020 -13.952 -5.959 1.00 95.69 98 PRO A O 1
ATOM 736 N N . THR A 1 99 ? 7.880 -12.814 -6.493 1.00 94.38 99 THR A N 1
ATOM 737 C CA . THR A 1 99 ? 8.483 -12.833 -5.160 1.00 94.38 99 THR A CA 1
ATOM 738 C C . THR A 1 99 ? 9.036 -11.462 -4.789 1.00 94.38 99 THR A C 1
ATOM 740 O O . THR A 1 99 ? 9.276 -10.608 -5.648 1.00 94.38 99 THR A O 1
ATOM 743 N N . LEU A 1 100 ? 9.328 -11.264 -3.503 1.00 92.50 100 LEU A N 1
ATOM 744 C CA . LEU A 1 100 ? 10.015 -10.059 -3.046 1.00 92.50 100 LEU A CA 1
ATOM 745 C C . LEU A 1 100 ? 11.445 -9.962 -3.611 1.00 92.50 100 LEU A C 1
ATOM 747 O O . LEU A 1 100 ? 11.943 -8.872 -3.885 1.00 92.50 100 LEU A O 1
ATOM 751 N N . ALA A 1 101 ? 12.101 -11.104 -3.843 1.00 94.94 101 ALA A N 1
ATOM 752 C CA . ALA A 1 101 ? 13.403 -11.143 -4.501 1.00 94.94 101 ALA A CA 1
ATOM 753 C C . ALA A 1 101 ? 13.321 -10.637 -5.951 1.00 94.94 101 ALA A C 1
ATOM 755 O O . ALA A 1 101 ? 14.193 -9.881 -6.377 1.00 94.94 101 ALA A O 1
ATOM 756 N N . ASP A 1 102 ? 12.257 -10.988 -6.682 1.00 95.81 102 ASP A N 1
ATOM 757 C CA . ASP A 1 102 ? 11.999 -10.464 -8.028 1.00 95.81 102 ASP A CA 1
ATOM 758 C C . ASP A 1 102 ? 11.727 -8.955 -8.012 1.00 95.81 102 ASP A C 1
ATOM 760 O O . ASP A 1 102 ? 12.211 -8.235 -8.887 1.00 95.81 102 ASP A O 1
ATOM 764 N N . PHE A 1 103 ? 11.003 -8.458 -7.000 1.00 94.94 103 PHE A N 1
ATOM 765 C CA . PHE A 1 103 ? 10.838 -7.019 -6.779 1.00 94.94 103 PHE A CA 1
ATOM 766 C C . PHE A 1 103 ? 12.199 -6.333 -6.615 1.00 94.94 103 PHE A C 1
ATOM 768 O O . PHE A 1 103 ? 12.516 -5.403 -7.356 1.00 94.94 103 PHE A O 1
ATOM 775 N N . PHE A 1 104 ? 13.057 -6.833 -5.721 1.00 94.12 104 PHE A N 1
ATOM 776 C CA . PHE A 1 104 ? 14.378 -6.239 -5.514 1.00 94.12 104 PHE A CA 1
ATOM 777 C C . PHE A 1 104 ? 15.293 -6.347 -6.736 1.00 94.12 104 PHE A C 1
ATOM 779 O O . PHE A 1 104 ? 16.083 -5.439 -6.988 1.00 94.12 104 PHE A O 1
ATOM 786 N N . ALA A 1 105 ? 15.184 -7.420 -7.518 1.00 93.94 105 ALA A N 1
ATOM 787 C CA . ALA A 1 105 ? 15.931 -7.584 -8.761 1.00 93.94 105 ALA A CA 1
ATOM 788 C C . ALA A 1 105 ? 15.365 -6.754 -9.930 1.00 93.94 105 ALA A C 1
ATOM 790 O O . ALA A 1 105 ? 16.019 -6.650 -10.968 1.00 93.94 105 ALA A O 1
ATOM 791 N N . GLY A 1 106 ? 14.171 -6.170 -9.785 1.00 91.94 106 GLY A N 1
ATOM 792 C CA . GLY A 1 106 ? 13.475 -5.468 -10.862 1.00 91.94 106 GLY A CA 1
ATOM 793 C C . GLY A 1 106 ? 12.981 -6.397 -11.977 1.00 91.94 106 GLY A C 1
ATOM 794 O O . GLY A 1 106 ? 12.763 -5.949 -13.100 1.00 91.94 106 GLY A O 1
ATOM 795 N N . THR A 1 107 ? 12.808 -7.689 -11.696 1.00 92.38 107 THR A N 1
ATOM 796 C CA . THR A 1 107 ? 12.390 -8.706 -12.670 1.00 92.38 107 THR A CA 1
ATOM 797 C C . THR A 1 107 ? 10.884 -8.936 -12.599 1.00 92.38 107 THR A C 1
ATOM 799 O O . THR A 1 107 ? 10.413 -9.945 -12.079 1.00 92.38 107 THR A O 1
ATOM 802 N N . ASN A 1 108 ? 10.099 -7.992 -13.123 1.00 89.69 108 ASN A N 1
ATOM 803 C CA . ASN A 1 108 ? 8.645 -8.136 -13.138 1.00 89.69 108 ASN A CA 1
ATOM 804 C C . ASN A 1 108 ? 8.181 -9.206 -14.140 1.00 89.69 108 ASN A C 1
ATOM 806 O O . ASN A 1 108 ? 8.735 -9.371 -15.228 1.00 89.69 108 ASN A O 1
ATOM 810 N N . PHE A 1 109 ? 7.110 -9.911 -13.781 1.00 84.88 109 PHE A N 1
ATOM 811 C CA . PHE A 1 109 ? 6.447 -10.880 -14.648 1.00 84.88 109 PHE A CA 1
ATOM 812 C C . PHE A 1 109 ? 5.555 -10.187 -15.684 1.00 84.88 109 PHE A C 1
ATOM 814 O O . PHE A 1 109 ? 5.555 -10.548 -16.862 1.00 84.88 109 PHE A O 1
ATOM 821 N N . THR A 1 110 ? 4.812 -9.166 -15.250 1.00 92.38 110 THR A N 1
ATOM 822 C CA . THR A 1 110 ? 3.901 -8.382 -16.092 1.00 92.38 110 THR A 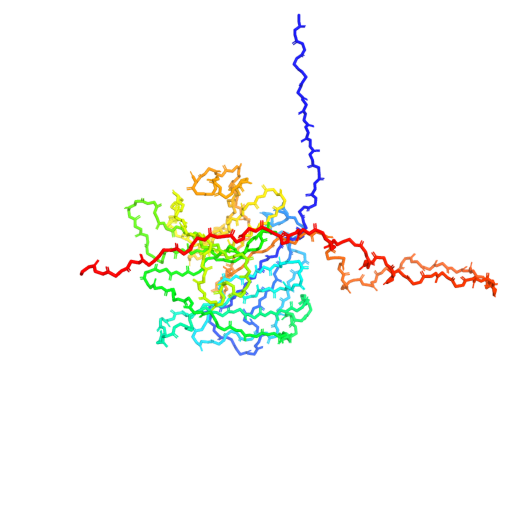CA 1
ATOM 823 C C . THR A 1 110 ? 3.933 -6.904 -15.725 1.00 92.38 110 THR A C 1
ATOM 825 O O . THR A 1 110 ? 4.247 -6.535 -14.593 1.00 92.38 110 THR A O 1
ATOM 828 N N . SER A 1 111 ? 3.600 -6.060 -16.702 1.00 93.19 111 SER A N 1
ATOM 829 C CA . SER A 1 111 ? 3.297 -4.638 -16.530 1.00 93.19 111 SER A CA 1
ATOM 830 C C . SER A 1 111 ? 2.069 -4.317 -17.374 1.00 93.19 111 SER A C 1
ATOM 832 O O . SER A 1 111 ? 2.031 -4.671 -18.558 1.00 93.19 111 SER A O 1
ATOM 834 N N . GLN A 1 112 ? 1.049 -3.709 -16.773 1.00 94.94 112 GLN A N 1
ATOM 835 C CA . GLN A 1 112 ? -0.196 -3.407 -17.470 1.00 94.94 112 GLN A CA 1
ATOM 836 C C . GLN A 1 112 ? -0.817 -2.101 -16.973 1.00 94.94 112 GLN A C 1
ATOM 838 O O . GLN A 1 112 ? -0.958 -1.884 -15.772 1.00 94.94 112 GLN A O 1
ATOM 843 N N . PHE A 1 113 ? -1.232 -1.258 -17.921 1.00 94.00 113 PHE A N 1
ATOM 844 C CA . PHE A 1 113 ? -2.035 -0.067 -17.653 1.00 94.00 113 PHE A CA 1
ATOM 845 C C . PHE A 1 113 ? -3.503 -0.433 -17.441 1.00 94.00 113 PHE A C 1
ATOM 847 O O . PHE A 1 113 ? -4.048 -1.309 -18.122 1.00 94.00 113 PHE A O 1
ATOM 854 N N . SER A 1 114 ? -4.145 0.269 -16.514 1.00 93.69 114 SER A N 1
ATOM 855 C CA . SER A 1 114 ? -5.591 0.218 -16.333 1.00 93.69 114 SER A CA 1
ATOM 856 C C . SER A 1 114 ? -6.300 1.235 -17.222 1.00 93.69 114 SER A C 1
ATOM 858 O O . SER A 1 114 ? -5.733 2.264 -17.553 1.00 93.69 114 SER A O 1
ATOM 860 N N . ALA A 1 115 ? -7.570 0.994 -17.539 1.00 91.75 115 ALA A N 1
ATOM 861 C CA . ALA A 1 115 ? -8.442 1.968 -18.195 1.00 91.75 115 ALA A CA 1
ATOM 862 C C . ALA A 1 115 ? -8.976 3.060 -17.239 1.00 91.75 115 ALA A C 1
ATOM 864 O O . ALA A 1 115 ? -9.852 3.838 -17.627 1.00 91.75 115 ALA A O 1
ATOM 865 N N . ILE A 1 116 ? -8.510 3.087 -15.987 1.00 90.19 116 ILE A N 1
ATOM 866 C CA . ILE A 1 116 ? -8.932 4.054 -14.972 1.00 90.19 116 ILE A CA 1
ATOM 867 C C . ILE A 1 116 ? -8.218 5.378 -15.244 1.00 90.19 116 ILE A C 1
ATOM 869 O O . ILE A 1 116 ? -7.008 5.396 -15.466 1.00 90.19 116 ILE A O 1
ATOM 873 N N . ASN A 1 117 ? -8.983 6.470 -15.201 1.00 88.19 117 ASN A N 1
ATOM 874 C CA . ASN A 1 117 ? -8.424 7.814 -15.131 1.00 88.19 117 ASN A CA 1
ATOM 875 C C . ASN A 1 117 ? -8.572 8.337 -13.700 1.00 88.19 117 ASN A C 1
ATOM 877 O O . ASN A 1 117 ? -9.698 8.389 -13.185 1.00 88.19 117 ASN A O 1
ATOM 881 N N . VAL A 1 118 ? -7.462 8.726 -13.089 1.00 87.38 118 VAL A N 1
ATOM 882 C CA . VAL A 1 118 ? -7.440 9.509 -11.862 1.00 87.38 118 VAL A CA 1
ATOM 883 C C . VAL A 1 118 ? -7.535 10.967 -12.278 1.00 87.38 118 VAL A C 1
ATOM 885 O O . VAL A 1 118 ? -6.596 11.564 -12.779 1.00 87.38 118 VAL A O 1
ATOM 888 N N . ASN A 1 119 ? -8.735 11.530 -12.160 1.00 76.38 119 ASN A N 1
ATOM 889 C CA . ASN A 1 119 ? -8.922 12.929 -12.516 1.00 76.38 119 ASN A CA 1
ATOM 890 C C . ASN A 1 119 ? -8.519 13.800 -11.330 1.00 76.38 119 ASN A C 1
ATOM 892 O O . ASN A 1 119 ? -8.947 13.527 -10.203 1.00 76.38 119 ASN A O 1
ATOM 896 N N . SER A 1 120 ? -7.848 14.918 -11.614 1.00 79.25 120 SER A N 1
ATOM 897 C CA . SER A 1 120 ? -7.703 16.006 -10.650 1.00 79.25 120 SER A CA 1
ATOM 898 C C . SER A 1 120 ? -9.054 16.316 -9.971 1.00 79.25 120 SER A C 1
ATOM 900 O O . SER A 1 120 ? -10.084 16.433 -10.656 1.00 79.25 120 SER A O 1
ATOM 902 N N . PRO A 1 121 ? -9.094 16.453 -8.632 1.00 85.62 121 PRO A N 1
ATOM 903 C CA . PRO A 1 121 ? -7.958 16.674 -7.730 1.00 85.62 121 PRO A CA 1
ATOM 904 C C . PRO A 1 121 ? -7.602 15.448 -6.870 1.00 85.62 121 PRO A C 1
ATOM 906 O O . PRO A 1 121 ? -7.535 15.595 -5.654 1.00 85.62 121 PRO A O 1
ATOM 909 N N . TYR A 1 122 ? -7.506 14.251 -7.448 1.00 89.50 122 TYR A N 1
ATOM 910 C CA . TYR A 1 122 ? -7.187 13.038 -6.693 1.00 89.50 122 TYR A CA 1
ATOM 911 C C . TYR A 1 122 ? -5.859 12.425 -7.130 1.00 89.50 122 TYR A C 1
ATOM 913 O O . TYR A 1 122 ? -5.518 12.497 -8.307 1.00 89.50 122 TYR A O 1
ATOM 921 N N . SER A 1 123 ? -5.229 11.740 -6.184 1.00 93.00 123 SER A N 1
ATOM 922 C CA . SER A 1 123 ? -4.094 10.833 -6.338 1.00 93.00 123 SER A CA 1
ATOM 923 C C . SER A 1 123 ? -4.401 9.496 -5.654 1.00 93.00 123 SER A C 1
ATOM 925 O O . SER A 1 123 ? -5.408 9.329 -4.949 1.00 93.00 123 SER A O 1
ATOM 927 N N . VAL A 1 124 ? -3.567 8.492 -5.892 1.00 95.00 124 VAL A N 1
ATOM 928 C CA . VAL A 1 124 ? -3.636 7.190 -5.237 1.00 95.00 124 VAL A CA 1
ATOM 929 C C . VAL A 1 124 ? -2.833 7.220 -3.937 1.00 95.00 124 VAL A C 1
ATOM 931 O O . VAL A 1 124 ? -1.616 7.325 -3.951 1.00 95.00 124 VAL A O 1
ATOM 934 N N . GLY A 1 125 ? -3.512 6.986 -2.813 1.00 94.81 125 GLY A N 1
ATOM 935 C CA . GLY A 1 125 ? -2.879 6.813 -1.500 1.00 94.81 125 GLY A CA 1
ATOM 936 C C . GLY A 1 125 ? -2.551 5.355 -1.144 1.00 94.81 125 GLY A C 1
ATOM 937 O O . GLY A 1 125 ? -2.021 5.067 -0.074 1.00 94.81 125 GLY A O 1
ATOM 938 N N . GLY A 1 126 ? -2.924 4.375 -1.970 1.00 97.00 126 GLY A N 1
ATOM 939 C CA . GLY A 1 126 ? -2.576 2.980 -1.694 1.00 97.00 126 GLY A CA 1
ATOM 940 C C . GLY A 1 126 ? -3.364 1.936 -2.474 1.00 97.00 126 GLY A C 1
ATOM 941 O O . GLY A 1 126 ? -4.462 2.182 -2.978 1.00 97.00 126 GLY A O 1
ATOM 942 N N . ILE A 1 127 ? -2.849 0.705 -2.470 1.00 98.12 127 ILE A N 1
ATOM 943 C CA . ILE A 1 127 ? -3.561 -0.498 -2.911 1.00 98.12 127 ILE A CA 1
ATOM 944 C C . ILE A 1 127 ? -3.420 -1.607 -1.871 1.00 98.12 127 ILE A C 1
ATOM 946 O O . ILE A 1 127 ? -2.340 -1.820 -1.332 1.00 98.12 127 ILE A O 1
ATOM 950 N N . THR A 1 128 ? -4.492 -2.360 -1.627 1.00 97.75 128 THR A N 1
ATOM 951 C CA . THR A 1 128 ? -4.423 -3.587 -0.827 1.00 97.75 128 THR A CA 1
ATOM 952 C C . THR A 1 128 ? -5.323 -4.696 -1.368 1.00 97.75 128 THR A C 1
ATOM 954 O O . THR A 1 128 ? -6.325 -4.421 -2.031 1.00 97.75 128 THR A O 1
ATOM 957 N N . TRP A 1 129 ? -4.978 -5.950 -1.086 1.00 97.00 129 TRP A N 1
ATOM 958 C CA . TRP A 1 129 ? -5.831 -7.117 -1.297 1.00 97.00 129 TRP A CA 1
ATOM 959 C C . TRP A 1 129 ? -6.331 -7.636 0.049 1.00 97.00 129 TRP A C 1
ATOM 961 O O . TRP A 1 129 ? -5.542 -8.009 0.912 1.00 97.00 129 TRP A O 1
ATOM 971 N N . ASP A 1 130 ? -7.651 -7.698 0.221 1.00 95.50 130 ASP A N 1
ATOM 972 C CA . ASP A 1 130 ? -8.264 -8.116 1.488 1.00 95.50 130 ASP A CA 1
ATOM 973 C C . ASP A 1 130 ? -8.752 -9.576 1.504 1.00 95.50 130 ASP A C 1
ATOM 975 O O . ASP A 1 130 ? -9.569 -9.968 2.338 1.00 95.50 130 ASP A O 1
ATOM 979 N N . GLY A 1 131 ? -8.300 -10.391 0.547 1.00 94.62 131 GLY A N 1
ATOM 980 C CA . GLY A 1 131 ? -8.802 -11.753 0.345 1.00 94.62 131 GLY A CA 1
ATOM 981 C C . GLY A 1 131 ? -10.103 -11.837 -0.461 1.00 94.62 131 GLY A C 1
ATOM 982 O O . GLY A 1 131 ? -10.499 -12.940 -0.843 1.00 94.62 131 GLY A O 1
ATOM 983 N N . ILE A 1 132 ? -10.769 -10.708 -0.733 1.00 96.31 132 ILE A N 1
ATOM 984 C CA . ILE A 1 132 ? -12.047 -10.648 -1.459 1.00 96.31 132 ILE A CA 1
ATOM 985 C C . ILE A 1 132 ? -11.939 -9.773 -2.711 1.00 96.31 132 ILE A C 1
ATOM 987 O O . ILE A 1 132 ? -12.480 -10.136 -3.757 1.00 96.31 132 ILE A O 1
ATOM 991 N N . ALA A 1 133 ? -11.305 -8.607 -2.604 1.00 98.12 133 ALA A N 1
ATOM 992 C CA . ALA A 1 133 ? -11.162 -7.643 -3.686 1.00 98.12 133 ALA A CA 1
ATOM 993 C C . ALA A 1 133 ? -9.878 -6.813 -3.529 1.00 98.12 133 ALA A C 1
ATOM 995 O O . ALA A 1 133 ? -9.406 -6.567 -2.418 1.00 98.12 133 ALA A O 1
ATOM 996 N N . TYR A 1 134 ? -9.361 -6.305 -4.648 1.00 98.50 134 TYR A N 1
ATOM 997 C CA . TYR A 1 134 ? -8.383 -5.223 -4.632 1.00 98.50 134 TYR A CA 1
ATOM 998 C C . TYR A 1 134 ? -9.099 -3.941 -4.235 1.00 98.50 134 TYR A C 1
ATOM 1000 O O . TYR A 1 134 ? -10.143 -3.593 -4.796 1.00 98.50 134 TYR A O 1
ATOM 1008 N N . ARG A 1 135 ? -8.535 -3.235 -3.267 1.00 98.25 135 ARG A N 1
ATOM 1009 C CA . ARG A 1 135 ? -9.012 -1.945 -2.787 1.00 98.25 135 ARG A CA 1
ATOM 1010 C C . ARG A 1 135 ? -7.965 -0.909 -3.143 1.00 98.25 135 ARG A C 1
ATOM 1012 O O . ARG A 1 135 ? -6.814 -1.058 -2.751 1.00 98.25 135 ARG A O 1
ATOM 1019 N N . VAL A 1 136 ? -8.370 0.116 -3.877 1.00 98.00 136 VAL A N 1
ATOM 1020 C CA . VAL A 1 136 ? -7.511 1.252 -4.216 1.00 98.00 136 VAL A CA 1
ATOM 1021 C C . VAL A 1 136 ? -8.028 2.452 -3.446 1.00 98.00 136 VAL A C 1
ATOM 1023 O O . VAL A 1 136 ? -9.201 2.811 -3.599 1.00 98.00 136 VAL A O 1
ATOM 1026 N N . LEU A 1 137 ? -7.174 2.999 -2.588 1.00 97.81 137 LEU A N 1
ATOM 1027 C CA . LEU A 1 137 ? -7.433 4.199 -1.812 1.00 97.81 137 LEU A CA 1
ATOM 1028 C C . LEU A 1 137 ? -7.021 5.406 -2.649 1.00 97.81 137 LEU A C 1
ATOM 1030 O O . LEU A 1 137 ? -5.890 5.486 -3.114 1.00 97.81 137 LEU A O 1
ATOM 1034 N N . PHE A 1 138 ? -7.955 6.324 -2.829 1.00 95.75 138 PHE A N 1
ATOM 1035 C CA . PHE A 1 138 ? -7.725 7.620 -3.439 1.00 95.75 138 PHE A CA 1
ATOM 1036 C C . PHE A 1 138 ? -7.754 8.680 -2.355 1.00 95.75 138 PHE A C 1
ATOM 1038 O O . PHE A 1 138 ? -8.631 8.643 -1.484 1.00 95.75 138 PHE A O 1
ATOM 1045 N N . GLU A 1 139 ? -6.829 9.616 -2.452 1.00 94.38 139 GLU A N 1
ATOM 1046 C CA . GLU A 1 139 ? -6.763 10.820 -1.645 1.00 94.38 139 GLU A CA 1
ATOM 1047 C C . GLU A 1 139 ? -6.971 12.038 -2.534 1.00 94.38 139 GLU A C 1
ATOM 1049 O O . GLU A 1 139 ? -6.669 12.026 -3.723 1.00 94.38 139 GLU A O 1
ATOM 1054 N N . ARG A 1 140 ? -7.560 13.082 -1.967 1.00 91.25 140 ARG A N 1
ATOM 1055 C CA . ARG A 1 140 ? -7.712 14.365 -2.626 1.00 91.25 140 ARG A CA 1
ATOM 1056 C C . ARG A 1 140 ? -6.482 15.236 -2.362 1.00 91.25 140 ARG A C 1
ATOM 1058 O O . ARG A 1 140 ? -6.242 15.572 -1.214 1.00 91.25 140 ARG A O 1
ATOM 1065 N N . ASP A 1 141 ? -5.830 15.736 -3.408 1.00 87.00 141 ASP A N 1
ATOM 1066 C CA . ASP A 1 141 ? -4.593 16.540 -3.309 1.00 87.00 141 ASP A CA 1
ATOM 1067 C C . ASP A 1 141 ? -4.794 17.922 -2.664 1.00 87.00 141 ASP A C 1
ATOM 1069 O O . ASP A 1 141 ? -3.844 18.631 -2.338 1.00 87.00 141 ASP A O 1
ATOM 1073 N N . ILE A 1 142 ? -6.047 18.380 -2.584 1.00 82.94 142 ILE A N 1
ATOM 1074 C CA . ILE A 1 142 ? -6.400 19.689 -2.034 1.00 82.94 142 ILE A CA 1
ATOM 1075 C C . ILE A 1 142 ? -7.543 19.518 -1.044 1.00 82.94 142 ILE A C 1
ATOM 1077 O O . ILE A 1 142 ? -8.670 19.202 -1.454 1.00 82.94 142 ILE A O 1
ATOM 1081 N N . ASP A 1 143 ? -7.261 19.848 0.216 1.00 76.12 143 ASP A N 1
ATOM 1082 C CA . ASP A 1 143 ? -8.220 19.871 1.316 1.00 76.12 143 ASP A CA 1
ATOM 1083 C C . ASP A 1 143 ? -9.508 20.603 0.934 1.00 76.12 143 ASP A C 1
ATOM 1085 O O . ASP A 1 143 ? -9.510 21.700 0.351 1.00 76.12 143 ASP A O 1
ATOM 1089 N N . THR A 1 144 ? -10.646 20.028 1.326 1.00 69.25 144 THR A N 1
ATOM 1090 C CA . THR A 1 144 ? -11.934 20.712 1.182 1.00 69.25 144 THR A CA 1
ATOM 1091 C C . THR A 1 144 ? -12.748 20.675 2.451 1.00 69.25 144 THR A C 1
ATOM 1093 O O . THR A 1 144 ? -12.876 19.658 3.120 1.00 69.25 144 THR A O 1
ATOM 1096 N N . ALA A 1 145 ? -13.395 21.801 2.750 1.00 66.75 145 ALA A N 1
ATOM 1097 C CA . ALA A 1 145 ? -14.325 21.878 3.862 1.00 66.75 145 ALA A CA 1
ATOM 1098 C C . ALA A 1 145 ? -15.502 20.910 3.633 1.00 66.75 145 ALA A C 1
ATOM 1100 O O . ALA A 1 145 ? -16.431 21.243 2.894 1.00 66.75 145 ALA A O 1
ATOM 1101 N N . GLY A 1 146 ? -15.484 19.732 4.269 1.00 65.44 146 GLY A N 1
ATOM 1102 C CA . GLY A 1 146 ? -16.651 18.847 4.261 1.00 65.44 146 GLY A CA 1
ATOM 1103 C C . GLY A 1 146 ? -16.466 17.331 4.354 1.00 65.44 146 GLY A C 1
ATOM 1104 O O . GLY A 1 146 ? -17.497 16.666 4.286 1.00 65.44 146 GLY A O 1
ATOM 1105 N N . GLY A 1 147 ? -15.272 16.752 4.542 1.00 63.66 147 GLY A N 1
ATOM 1106 C CA . GLY A 1 147 ? -15.197 15.315 4.871 1.00 63.66 147 GLY A CA 1
ATOM 1107 C C . GLY A 1 147 ? -15.088 14.328 3.721 1.00 63.66 147 GLY A C 1
ATOM 1108 O O . GLY A 1 147 ? -15.408 13.171 3.953 1.00 63.66 147 GLY A O 1
ATOM 1109 N N . THR A 1 148 ? -14.701 14.731 2.507 1.00 76.44 148 THR A N 1
ATOM 1110 C CA . THR A 1 148 ? -14.618 13.815 1.348 1.00 76.44 148 THR A CA 1
ATOM 1111 C C . THR A 1 148 ? -13.230 13.816 0.716 1.00 76.44 148 THR A C 1
ATOM 1113 O O . THR A 1 148 ? -13.075 14.150 -0.463 1.00 76.44 148 THR A O 1
ATOM 1116 N N . GLU A 1 149 ? -12.223 13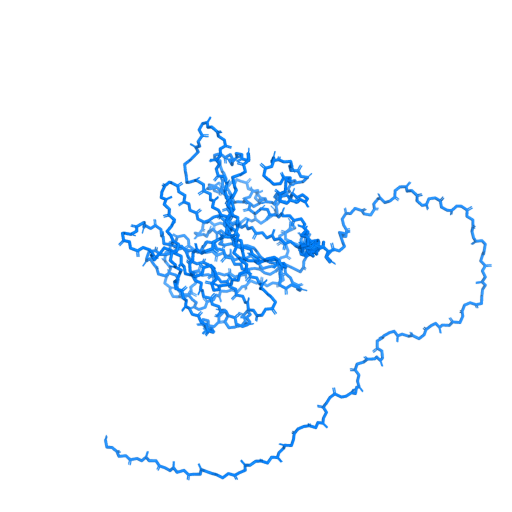.498 1.521 1.00 90.12 149 GLU A N 1
ATOM 1117 C CA . GLU A 1 149 ? -10.822 13.469 1.083 1.00 90.12 149 GLU A CA 1
ATOM 1118 C C . GLU A 1 149 ? -10.381 12.065 0.690 1.00 90.12 149 GLU A C 1
ATOM 1120 O O . GLU A 1 149 ? -9.657 11.923 -0.285 1.00 90.12 149 GLU A O 1
ATOM 1125 N N . LEU A 1 150 ? -10.910 11.026 1.346 1.00 94.75 150 LEU A N 1
ATOM 1126 C CA . LEU A 1 150 ? -10.564 9.642 1.036 1.00 94.75 150 LEU A CA 1
ATOM 1127 C C . LEU A 1 150 ? -11.716 8.880 0.376 1.00 94.75 150 LEU A C 1
ATOM 1129 O O . LEU A 1 150 ? -12.864 8.931 0.831 1.00 94.75 150 LEU A O 1
ATOM 1133 N N . ALA A 1 151 ? -11.401 8.104 -0.659 1.00 95.50 151 ALA A N 1
ATOM 1134 C CA . ALA A 1 151 ? -12.335 7.194 -1.316 1.00 95.50 151 ALA A CA 1
ATOM 1135 C C . ALA A 1 151 ? -11.699 5.832 -1.579 1.00 95.50 151 ALA A C 1
ATOM 1137 O O . ALA A 1 151 ? -10.517 5.745 -1.880 1.00 95.50 151 ALA A O 1
ATOM 1138 N N . ILE A 1 152 ? -12.493 4.763 -1.524 1.00 97.62 152 ILE A N 1
ATOM 1139 C CA . ILE A 1 152 ? -12.041 3.432 -1.941 1.00 97.62 152 ILE A CA 1
ATOM 1140 C C . ILE A 1 152 ? -12.836 2.979 -3.155 1.00 97.62 152 ILE A C 1
ATOM 1142 O O . ILE A 1 152 ? -14.066 2.871 -3.096 1.00 97.62 152 ILE A O 1
ATOM 1146 N N . ASN A 1 153 ? -12.117 2.616 -4.218 1.00 97.75 153 ASN A N 1
ATOM 1147 C CA . ASN A 1 153 ? -12.663 1.794 -5.294 1.00 97.75 153 ASN A CA 1
ATOM 1148 C C . ASN A 1 153 ? -12.282 0.337 -5.061 1.00 97.75 153 ASN A C 1
ATOM 1150 O O . ASN A 1 153 ? -11.167 0.020 -4.653 1.00 97.75 153 ASN A O 1
ATOM 1154 N N . SER A 1 154 ? -13.231 -0.560 -5.303 1.00 98.44 154 SER A N 1
ATOM 1155 C CA . SER A 1 154 ? -13.054 -1.994 -5.093 1.00 98.44 154 SER A CA 1
ATOM 1156 C C . SER A 1 154 ? -13.193 -2.756 -6.395 1.00 98.44 154 SER A C 1
ATOM 1158 O O . SER A 1 154 ? -14.158 -2.540 -7.122 1.00 98.44 154 SER A O 1
ATOM 1160 N N . TYR A 1 155 ? -12.285 -3.689 -6.650 1.00 98.50 155 TYR A N 1
ATOM 1161 C CA . TYR A 1 155 ? -12.249 -4.507 -7.857 1.00 98.50 155 TYR A CA 1
ATOM 1162 C C . TYR A 1 155 ? -12.143 -5.972 -7.459 1.00 98.50 155 TYR A C 1
ATOM 1164 O O . TYR A 1 155 ? -11.241 -6.344 -6.715 1.00 98.50 155 TYR A O 1
ATOM 1172 N N . ALA A 1 156 ? -13.060 -6.816 -7.932 1.00 98.31 156 ALA A N 1
ATOM 1173 C CA . ALA A 1 156 ? -13.059 -8.227 -7.544 1.00 98.31 156 ALA A CA 1
ATOM 1174 C C . ALA A 1 156 ? -11.791 -8.957 -8.024 1.00 98.31 156 ALA A C 1
ATOM 1176 O O . ALA A 1 156 ? -11.332 -9.890 -7.373 1.00 98.31 156 ALA A O 1
ATOM 1177 N N . THR A 1 157 ? -11.208 -8.518 -9.143 1.00 97.62 157 THR A N 1
ATOM 1178 C CA . THR A 1 157 ? -9.989 -9.087 -9.729 1.00 97.62 157 THR A CA 1
ATOM 1179 C C . THR A 1 157 ? -9.070 -7.998 -10.296 1.00 97.62 157 THR A C 1
ATOM 1181 O O . THR A 1 157 ? -9.517 -6.880 -10.562 1.00 97.62 157 THR A O 1
ATOM 1184 N N . LEU A 1 158 ? -7.801 -8.331 -10.580 1.00 96.50 158 LEU A N 1
ATOM 1185 C CA . LEU A 1 158 ? -6.912 -7.440 -11.348 1.00 96.50 158 LEU A CA 1
ATOM 1186 C C . LEU A 1 158 ? -7.458 -7.140 -12.746 1.00 96.50 158 LEU A C 1
ATOM 1188 O O . LEU A 1 158 ? -7.294 -6.034 -13.246 1.00 96.50 158 LEU A O 1
ATOM 1192 N N . ALA A 1 159 ? -8.139 -8.096 -13.383 1.00 97.25 159 ALA A N 1
ATOM 1193 C CA . ALA A 1 159 ? -8.761 -7.860 -14.684 1.00 97.25 159 ALA A CA 1
ATOM 1194 C C . ALA A 1 159 ? -9.872 -6.797 -14.599 1.00 97.25 159 ALA A C 1
ATOM 1196 O O . ALA A 1 159 ? -10.008 -5.968 -15.503 1.00 97.25 159 ALA A O 1
ATOM 1197 N N . ASP A 1 160 ? -10.632 -6.780 -13.502 1.00 97.94 160 ASP A N 1
ATOM 1198 C CA . ASP A 1 160 ? -11.625 -5.738 -13.236 1.00 97.94 160 ASP A CA 1
ATOM 1199 C C . ASP A 1 160 ? -10.956 -4.381 -12.993 1.00 97.94 160 ASP A C 1
ATOM 1201 O O . ASP A 1 160 ? -11.409 -3.384 -13.551 1.00 97.94 160 ASP A O 1
ATOM 1205 N N . PHE A 1 161 ? -9.842 -4.344 -12.251 1.00 96.75 161 PHE A N 1
ATOM 1206 C CA . PHE A 1 161 ? -9.021 -3.135 -12.101 1.00 96.75 161 PHE A CA 1
ATOM 1207 C C . PHE A 1 161 ? -8.538 -2.620 -13.464 1.00 96.75 161 PHE A C 1
ATOM 1209 O O . PHE A 1 161 ? -8.813 -1.479 -13.829 1.00 96.75 161 PHE A O 1
ATOM 1216 N N . PHE A 1 162 ? -7.916 -3.472 -14.285 1.00 95.88 162 PHE A N 1
ATOM 1217 C CA . PHE A 1 162 ? -7.390 -3.055 -15.586 1.00 95.88 162 PHE A CA 1
ATOM 1218 C C . PHE A 1 162 ? -8.472 -2.610 -16.571 1.00 95.88 162 PHE A C 1
ATOM 1220 O O . PHE A 1 162 ? -8.219 -1.762 -17.422 1.00 95.88 162 PHE A O 1
ATOM 1227 N N . SER A 1 163 ? -9.680 -3.158 -16.466 1.00 95.44 163 SER A N 1
ATOM 1228 C CA . SER A 1 163 ? -10.816 -2.750 -17.298 1.00 95.44 163 SER A CA 1
ATOM 1229 C C . SER A 1 163 ? -11.624 -1.583 -16.718 1.00 95.44 163 SER A C 1
ATOM 1231 O O . SER A 1 163 ? -12.539 -1.107 -17.386 1.00 95.44 163 SER A O 1
ATOM 1233 N N . GLY A 1 164 ? -11.296 -1.109 -15.509 1.00 93.62 164 GLY A N 1
ATOM 1234 C CA . GLY A 1 164 ? -12.028 -0.047 -14.813 1.00 93.62 164 GLY A CA 1
ATOM 1235 C C . GLY A 1 164 ? -13.416 -0.466 -14.309 1.00 93.62 164 GLY A C 1
ATOM 1236 O O . GLY A 1 164 ? -14.260 0.384 -14.031 1.00 93.62 164 GLY A O 1
ATOM 1237 N N . ASN A 1 165 ? -13.680 -1.767 -14.186 1.00 96.12 165 ASN A N 1
ATOM 1238 C CA . ASN A 1 165 ? -14.970 -2.309 -13.765 1.00 96.12 165 ASN A CA 1
ATOM 1239 C C . ASN A 1 165 ? -15.042 -2.433 -12.237 1.00 96.12 165 ASN A C 1
ATOM 1241 O O . ASN A 1 165 ? -14.959 -3.524 -11.675 1.00 96.12 165 ASN A O 1
ATOM 1245 N N . ALA A 1 166 ? -15.192 -1.300 -11.551 1.00 96.50 166 ALA A N 1
ATOM 1246 C CA . ALA A 1 166 ? -15.303 -1.287 -10.096 1.00 96.50 166 ALA A CA 1
ATOM 1247 C C . ALA A 1 166 ? -16.577 -2.010 -9.612 1.00 96.50 166 ALA A C 1
ATOM 1249 O O . ALA A 1 166 ? -17.687 -1.738 -10.071 1.00 96.50 166 ALA A O 1
ATOM 1250 N N . LEU A 1 167 ? -16.414 -2.893 -8.625 1.00 96.88 167 LEU A N 1
ATOM 1251 C CA . LEU A 1 167 ? -17.498 -3.514 -7.862 1.00 96.88 167 LEU A CA 1
ATOM 1252 C C . LEU A 1 167 ? -18.249 -2.473 -7.020 1.00 96.88 167 LEU A C 1
ATOM 1254 O O . LEU A 1 167 ? -19.468 -2.546 -6.867 1.00 96.88 167 LEU A O 1
ATOM 1258 N N . SER A 1 168 ? -17.512 -1.519 -6.453 1.00 97.25 168 SER A N 1
ATOM 1259 C CA . SER A 1 168 ? -18.047 -0.430 -5.639 1.00 97.25 168 SER A CA 1
ATOM 1260 C C . SER A 1 168 ? -17.076 0.746 -5.582 1.00 97.25 168 SER A C 1
ATOM 1262 O O . SER A 1 168 ? -15.868 0.566 -5.735 1.00 97.25 168 SER A O 1
ATOM 1264 N N . SER A 1 169 ? -17.615 1.930 -5.299 1.00 96.19 169 SER A N 1
ATOM 1265 C CA . SER A 1 169 ? -16.871 3.156 -5.008 1.00 96.19 169 SER A CA 1
ATOM 1266 C C . SER A 1 169 ? -17.576 3.893 -3.873 1.00 96.19 169 SER A C 1
ATOM 1268 O O . SER A 1 169 ? -18.804 4.029 -3.906 1.00 96.19 169 SER A O 1
ATOM 1270 N N . GLN A 1 170 ? -16.833 4.316 -2.851 1.00 96.12 170 GLN A N 1
ATOM 1271 C CA . GLN A 1 170 ? -17.404 5.006 -1.696 1.00 96.12 170 GLN A CA 1
ATOM 1272 C C . GLN A 1 170 ? -16.389 5.955 -1.048 1.00 96.12 170 GLN A C 1
ATOM 1274 O O . GLN A 1 170 ? -15.233 5.592 -0.842 1.00 96.12 170 GLN A O 1
ATOM 1279 N N . PHE A 1 171 ? -16.855 7.156 -0.695 1.00 95.00 171 PHE A N 1
ATOM 1280 C CA . PHE A 1 171 ? -16.117 8.109 0.135 1.00 95.00 171 PHE A CA 1
ATOM 1281 C C . PHE A 1 171 ? -16.205 7.727 1.612 1.00 95.00 171 PHE A C 1
ATOM 1283 O O . PHE A 1 171 ? -17.263 7.294 2.084 1.00 95.00 171 PHE A O 1
ATOM 1290 N N . SER A 1 172 ? -15.109 7.917 2.341 1.00 94.62 172 SER A N 1
ATOM 1291 C CA . SER A 1 172 ? -15.126 7.884 3.800 1.00 94.62 172 SER A CA 1
ATOM 1292 C C . SER A 1 172 ? -15.518 9.248 4.369 1.00 94.62 172 SER A C 1
ATOM 1294 O O . SER A 1 172 ? -15.528 10.248 3.658 1.00 94.62 172 SER A O 1
ATOM 1296 N N . SER A 1 173 ? -15.842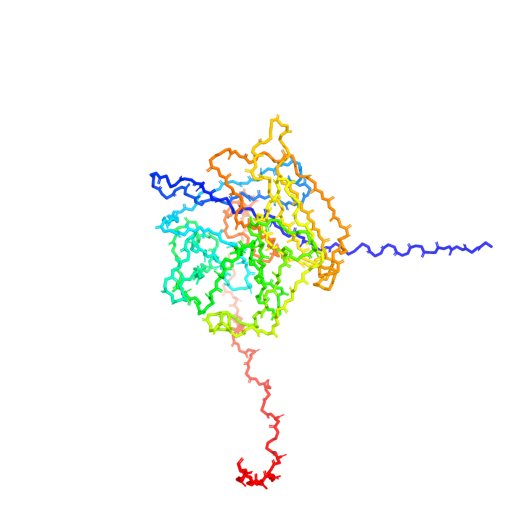 9.286 5.660 1.00 92.25 173 SER A N 1
ATOM 1297 C CA . SER A 1 173 ? -15.993 10.527 6.428 1.00 92.25 173 SER A CA 1
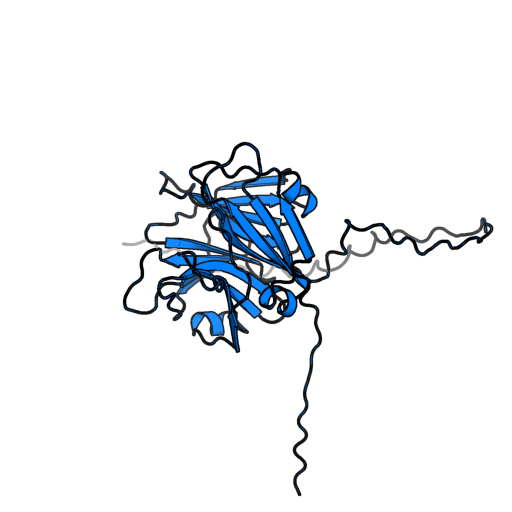ATOM 1298 C C . SER A 1 173 ? -14.682 11.004 7.067 1.00 92.25 173 SER A C 1
ATOM 1300 O O . SER A 1 173 ? -14.712 11.842 7.972 1.00 92.25 173 SER A O 1
ATOM 1302 N N . ILE A 1 174 ? -13.546 10.412 6.689 1.00 90.75 174 ILE A N 1
ATOM 1303 C CA . ILE A 1 174 ? -12.227 10.768 7.213 1.00 90.75 174 ILE A CA 1
ATOM 1304 C C . ILE A 1 174 ? -11.775 12.048 6.509 1.00 90.75 174 ILE A C 1
ATOM 1306 O O . ILE A 1 174 ? -11.834 12.131 5.283 1.00 90.75 174 ILE A O 1
ATOM 1310 N N . ASN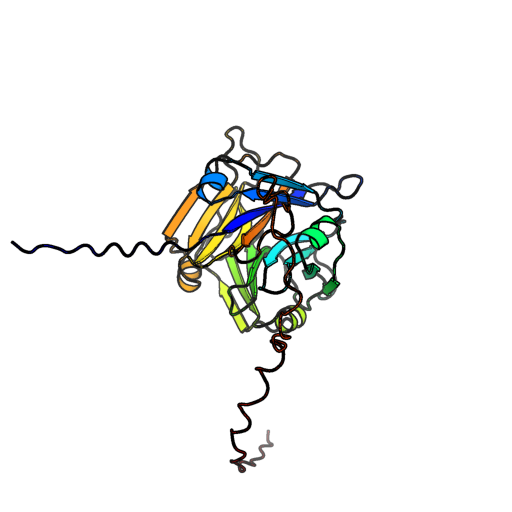 A 1 175 ? -11.323 13.023 7.300 1.00 89.06 175 ASN A N 1
ATOM 1311 C CA . ASN A 1 175 ? -10.582 14.169 6.783 1.00 89.06 175 ASN A CA 1
ATOM 1312 C C . ASN A 1 175 ? -9.091 13.928 7.006 1.00 89.06 175 ASN A C 1
ATOM 1314 O O . ASN A 1 175 ? -8.690 13.643 8.144 1.00 89.06 175 ASN A O 1
ATOM 1318 N N . VAL A 1 176 ? -8.301 14.075 5.954 1.00 88.06 176 VAL A N 1
ATOM 1319 C CA . VAL A 1 176 ? -6.855 14.206 6.047 1.00 88.06 176 VAL A CA 1
ATOM 1320 C C . VAL A 1 176 ? -6.579 15.691 6.211 1.00 88.06 176 VAL A C 1
ATOM 1322 O O . VAL A 1 176 ? -6.917 16.501 5.363 1.00 88.06 176 VAL A O 1
ATOM 1325 N N . ASN A 1 177 ? -6.077 16.077 7.381 1.00 81.00 177 ASN A N 1
ATOM 1326 C CA . ASN A 1 177 ? -5.805 17.485 7.637 1.00 81.00 177 ASN A CA 1
ATOM 1327 C C . ASN A 1 177 ? -4.343 17.757 7.314 1.00 81.00 177 ASN A C 1
ATOM 1329 O O . ASN A 1 177 ? -3.478 17.023 7.802 1.00 81.00 177 ASN A O 1
ATOM 1333 N N . ALA A 1 178 ? -4.076 18.874 6.636 1.00 81.94 178 ALA A N 1
ATOM 1334 C CA . ALA A 1 178 ? -2.726 19.402 6.530 1.00 81.94 178 ALA A CA 1
ATOM 1335 C C . ALA A 1 178 ? -2.008 19.405 7.903 1.00 81.94 178 ALA A C 1
ATOM 1337 O O . ALA A 1 178 ? -2.609 19.772 8.928 1.00 81.94 178 ALA A O 1
ATOM 1338 N N . PRO A 1 179 ? -0.716 19.038 7.958 1.00 87.25 179 PRO A N 1
ATOM 1339 C CA . PRO A 1 179 ? 0.190 18.819 6.826 1.00 87.25 179 PRO A CA 1
ATOM 1340 C C . PRO A 1 179 ? 0.425 17.325 6.530 1.00 87.25 179 PRO A C 1
ATOM 1342 O O . PRO A 1 179 ? 1.577 16.907 6.521 1.00 87.25 179 PRO A O 1
ATOM 1345 N N . TYR A 1 180 ? -0.626 16.506 6.441 1.00 90.06 180 TYR A N 1
ATOM 1346 C CA . TYR A 1 180 ? -0.486 15.073 6.166 1.00 90.06 180 TYR A CA 1
ATOM 1347 C C . TYR A 1 180 ? -1.127 14.687 4.836 1.00 90.06 180 TYR A C 1
ATOM 1349 O O . TYR A 1 180 ? -2.164 15.241 4.482 1.00 90.06 180 TYR A O 1
ATOM 1357 N N . SER A 1 181 ? -0.560 13.655 4.225 1.00 93.44 181 SER A N 1
ATOM 1358 C CA . SER A 1 181 ? -1.076 12.891 3.092 1.00 93.44 181 SER A CA 1
ATOM 1359 C C . SER A 1 181 ? -1.079 11.395 3.425 1.00 93.44 181 SER A C 1
ATOM 1361 O O . SER A 1 181 ? -0.597 10.955 4.480 1.00 93.44 181 SER A O 1
ATOM 1363 N N . VAL A 1 182 ? -1.680 10.580 2.567 1.00 95.50 182 VAL A N 1
ATOM 1364 C CA . VAL A 1 182 ? -1.679 9.125 2.687 1.00 95.50 182 VAL A CA 1
ATOM 1365 C C . VAL A 1 182 ? -0.406 8.556 2.064 1.00 95.50 182 VAL A C 1
ATOM 1367 O O . VAL A 1 182 ? -0.249 8.546 0.851 1.00 95.50 182 VAL A O 1
ATOM 1370 N N . GLY A 1 183 ? 0.442 7.955 2.900 1.00 95.00 183 GLY A N 1
ATOM 1371 C CA . GLY A 1 183 ? 1.639 7.232 2.456 1.00 95.00 183 GLY A CA 1
ATOM 1372 C C . GLY A 1 183 ? 1.429 5.728 2.227 1.00 95.00 183 GLY A C 1
ATOM 1373 O O . GLY A 1 183 ? 2.349 4.996 1.859 1.00 95.00 183 GLY A O 1
ATOM 1374 N N . GLY A 1 184 ? 0.230 5.198 2.495 1.00 96.44 184 GLY A N 1
ATOM 1375 C CA . GLY A 1 184 ? -0.089 3.815 2.149 1.00 96.44 184 GLY A CA 1
ATOM 1376 C C . GLY A 1 184 ? -1.382 3.255 2.737 1.00 96.44 184 GLY A C 1
ATOM 1377 O O . GLY A 1 184 ? -1.963 3.780 3.691 1.00 96.44 184 GLY A O 1
ATOM 1378 N N . PHE A 1 185 ? -1.802 2.108 2.198 1.00 97.62 185 PHE A N 1
ATOM 1379 C CA . PHE A 1 185 ? -3.022 1.404 2.587 1.00 97.62 185 PHE A CA 1
ATOM 1380 C C . PHE A 1 185 ? -2.794 -0.108 2.642 1.00 97.62 185 PHE A C 1
ATOM 1382 O O . PHE A 1 185 ? -2.422 -0.710 1.639 1.00 97.62 185 PHE A O 1
ATOM 1389 N N . ALA A 1 186 ? -3.059 -0.729 3.792 1.00 97.06 186 ALA A N 1
ATOM 1390 C CA . ALA A 1 186 ? -2.853 -2.160 4.009 1.00 97.06 186 ALA A CA 1
ATOM 1391 C C . ALA A 1 186 ? -4.074 -2.834 4.645 1.00 97.06 186 ALA A C 1
ATOM 1393 O O . ALA A 1 186 ? -4.913 -2.185 5.273 1.00 97.06 186 ALA A O 1
ATOM 1394 N N . TYR A 1 187 ? -4.142 -4.156 4.517 1.00 95.44 187 TYR A N 1
ATOM 1395 C CA . TYR A 1 187 ? -5.113 -5.008 5.186 1.00 95.44 187 TYR A CA 1
ATOM 1396 C C . TYR A 1 187 ? -4.399 -6.199 5.827 1.00 95.44 187 TYR A C 1
ATOM 1398 O O . TYR A 1 187 ? -3.506 -6.786 5.218 1.00 95.44 187 TYR A O 1
ATOM 1406 N N . ASP A 1 188 ? -4.809 -6.560 7.038 1.00 93.50 188 ASP A N 1
ATOM 1407 C CA . ASP A 1 188 ? -4.385 -7.773 7.734 1.00 93.50 188 ASP A CA 1
ATOM 1408 C C . ASP A 1 188 ? -5.594 -8.481 8.385 1.00 93.50 188 ASP A C 1
ATOM 1410 O O . ASP A 1 188 ? -6.757 -8.139 8.161 1.00 93.50 188 ASP A O 1
ATOM 1414 N N . ALA A 1 189 ? -5.337 -9.486 9.225 1.00 90.94 189 ALA A N 1
ATOM 1415 C CA . ALA A 1 189 ? -6.394 -10.203 9.941 1.00 90.94 189 ALA A CA 1
ATOM 1416 C C . ALA A 1 189 ? -7.173 -9.342 10.965 1.00 90.94 189 ALA A C 1
ATOM 1418 O O . ALA A 1 189 ? -8.254 -9.745 11.401 1.00 90.94 189 ALA A O 1
ATOM 1419 N N . ASN A 1 190 ? -6.635 -8.190 11.370 1.00 91.00 190 ASN A N 1
ATOM 1420 C CA . ASN A 1 190 ? -7.216 -7.257 12.334 1.00 91.00 190 ASN A CA 1
ATOM 1421 C C . ASN A 1 190 ? -7.992 -6.113 11.665 1.00 91.00 190 ASN A C 1
ATOM 1423 O O . ASN A 1 190 ? -8.822 -5.487 12.330 1.00 91.00 190 ASN A O 1
ATOM 1427 N N . GLY A 1 191 ? -7.757 -5.847 10.379 1.00 94.88 191 GLY A N 1
ATOM 1428 C CA . GLY A 1 191 ? -8.569 -4.937 9.581 1.00 94.88 191 GLY A CA 1
ATOM 1429 C C . GLY A 1 191 ? -7.775 -4.136 8.556 1.00 94.88 191 GLY A C 1
ATOM 1430 O O . GLY A 1 191 ? -6.767 -4.585 8.027 1.00 94.88 191 GLY A O 1
ATOM 1431 N N . TYR A 1 192 ? -8.281 -2.945 8.238 1.00 97.38 192 TYR A N 1
ATOM 1432 C CA . TYR A 1 192 ? -7.660 -2.010 7.303 1.00 97.38 192 TYR A CA 1
ATOM 1433 C C . TYR A 1 192 ? -6.815 -0.990 8.051 1.00 97.38 192 TYR A C 1
ATOM 1435 O O . TYR A 1 192 ? -7.206 -0.497 9.111 1.00 97.38 192 TYR A O 1
ATOM 1443 N N . HIS A 1 193 ? -5.699 -0.606 7.452 1.00 97.44 193 HIS A N 1
ATOM 1444 C CA . HIS A 1 193 ? -4.746 0.326 8.021 1.00 97.44 193 HIS A CA 1
ATOM 1445 C C . HIS A 1 193 ? -4.386 1.385 6.990 1.00 97.44 193 HIS A C 1
ATOM 1447 O O . HIS A 1 193 ? -4.081 1.061 5.844 1.00 97.44 193 HIS A O 1
ATOM 1453 N N . VAL A 1 194 ? -4.401 2.644 7.409 1.00 97.31 194 VAL A N 1
ATOM 1454 C CA . VAL A 1 194 ? -3.964 3.777 6.590 1.00 97.31 194 VAL A CA 1
ATOM 1455 C C . VAL A 1 194 ? -2.727 4.359 7.241 1.00 97.31 194 VAL A C 1
ATOM 1457 O O . VAL A 1 194 ? -2.772 4.714 8.424 1.00 97.31 194 VAL A O 1
ATOM 1460 N N . LEU A 1 195 ? -1.642 4.419 6.479 1.00 97.12 195 LEU A N 1
ATOM 1461 C CA . LEU A 1 195 ? -0.436 5.135 6.848 1.00 97.12 195 LEU A CA 1
ATOM 1462 C C . LEU A 1 195 ? -0.580 6.576 6.367 1.00 97.12 195 LEU A C 1
ATOM 1464 O O . LEU A 1 195 ? -0.813 6.818 5.188 1.00 97.12 195 LEU A O 1
ATOM 1468 N N . PHE A 1 196 ? -0.430 7.510 7.291 1.00 95.31 196 PHE A N 1
ATOM 1469 C CA . PHE A 1 196 ? -0.307 8.926 7.002 1.00 95.31 196 PHE A CA 1
ATOM 1470 C C . PHE A 1 196 ? 1.152 9.328 7.118 1.00 95.31 196 PHE A C 1
ATOM 1472 O O . PHE A 1 196 ? 1.829 8.920 8.068 1.00 95.31 196 PHE A O 1
ATOM 1479 N N . GLU A 1 197 ? 1.590 10.142 6.174 1.00 94.25 197 GLU A N 1
ATOM 1480 C CA . GLU A 1 197 ? 2.889 10.787 6.152 1.00 94.25 197 GLU A CA 1
ATOM 1481 C C . GLU A 1 197 ? 2.703 12.295 6.213 1.00 94.25 197 GLU A C 1
ATOM 1483 O O . GLU A 1 197 ? 1.704 12.836 5.751 1.00 94.25 197 GLU A O 1
ATOM 1488 N N . ARG A 1 198 ? 3.636 12.973 6.865 1.00 91.50 198 ARG A N 1
ATOM 1489 C CA . ARG A 1 198 ? 3.657 14.421 6.931 1.00 91.50 198 ARG A CA 1
ATOM 1490 C C . ARG A 1 198 ? 4.352 14.979 5.688 1.00 91.50 198 ARG A C 1
ATOM 1492 O O . ARG A 1 198 ? 5.513 14.664 5.478 1.00 91.50 198 ARG A O 1
ATOM 1499 N N . ASP A 1 199 ? 3.701 15.891 4.971 1.00 87.38 199 ASP A N 1
ATOM 1500 C CA . ASP A 1 199 ? 4.206 16.464 3.709 1.00 87.38 199 ASP A CA 1
ATOM 1501 C C . ASP A 1 199 ? 5.491 17.288 3.884 1.00 87.38 199 ASP A C 1
ATOM 1503 O O . ASP A 1 199 ? 6.295 17.441 2.969 1.00 87.38 199 ASP A O 1
ATOM 1507 N N . GLU A 1 200 ? 5.660 17.892 5.062 1.00 83.81 200 GLU A N 1
ATOM 1508 C CA . GLU A 1 200 ? 6.829 18.699 5.396 1.00 83.81 200 GLU A CA 1
ATOM 1509 C C . GLU A 1 200 ? 7.613 18.066 6.542 1.00 83.81 200 GLU A C 1
ATOM 1511 O O . GLU A 1 200 ? 7.063 17.870 7.636 1.00 83.81 200 GLU A O 1
ATOM 1516 N N . ASP A 1 201 ? 8.920 17.891 6.333 1.00 76.88 201 ASP A N 1
ATOM 1517 C CA . ASP A 1 201 ? 9.872 17.484 7.365 1.00 76.88 201 ASP A CA 1
ATOM 1518 C C . ASP A 1 201 ? 9.682 18.280 8.658 1.00 76.88 201 ASP A C 1
ATOM 1520 O O . ASP A 1 201 ? 9.701 19.520 8.695 1.00 76.88 201 ASP A O 1
ATOM 1524 N N . SER A 1 202 ? 9.564 17.562 9.773 1.00 72.38 202 SER A N 1
ATOM 1525 C CA . SER A 1 202 ? 9.459 18.185 11.083 1.00 72.38 202 SER A CA 1
ATOM 1526 C C . SER A 1 202 ? 10.778 18.064 11.836 1.00 72.38 202 SER A C 1
ATOM 1528 O O . SER A 1 202 ? 11.320 16.981 12.034 1.00 72.38 202 SER A O 1
ATOM 1530 N N . ALA A 1 203 ? 11.265 19.172 12.401 1.00 65.44 203 ALA A N 1
ATOM 1531 C CA . ALA A 1 203 ? 12.465 19.166 13.247 1.00 65.44 203 ALA A CA 1
ATOM 1532 C C . ALA A 1 203 ? 12.340 18.293 14.527 1.00 65.44 203 ALA A C 1
ATOM 1534 O O . ALA A 1 203 ? 13.281 18.229 15.317 1.00 65.44 203 ALA A O 1
ATOM 1535 N N . GLY A 1 204 ? 11.173 17.671 14.761 1.00 64.38 204 GLY A N 1
ATOM 1536 C CA . GLY A 1 204 ? 10.842 16.843 15.921 1.00 64.38 204 GLY A CA 1
ATOM 1537 C C . GLY A 1 204 ? 10.653 15.345 15.641 1.00 64.38 204 GLY A C 1
ATOM 1538 O O . GLY A 1 204 ? 10.432 14.617 16.605 1.00 64.38 204 GLY A O 1
ATOM 1539 N N . GLY A 1 205 ? 10.753 14.882 14.386 1.00 66.06 205 GLY A N 1
ATOM 1540 C CA . GLY A 1 205 ? 10.864 13.453 14.057 1.00 66.06 205 GLY A CA 1
ATOM 1541 C C . GLY A 1 205 ? 9.596 12.608 14.216 1.00 66.06 205 GLY A C 1
ATOM 1542 O O . GLY A 1 205 ? 9.702 11.420 14.506 1.00 66.06 205 GLY A O 1
ATOM 1543 N N . ILE A 1 206 ? 8.409 13.206 14.069 1.00 79.25 206 ILE A N 1
ATOM 1544 C CA . ILE A 1 206 ? 7.152 12.455 13.940 1.00 79.25 206 ILE A CA 1
ATOM 1545 C C . ILE A 1 206 ? 6.544 12.807 12.587 1.00 79.25 206 ILE A C 1
ATOM 1547 O O . ILE A 1 206 ? 5.889 13.843 12.450 1.00 79.25 206 ILE A O 1
ATOM 1551 N N . GLU A 1 207 ? 6.785 11.947 11.604 1.00 89.38 207 GLU A N 1
ATOM 1552 C CA . GLU A 1 207 ? 6.220 12.087 10.258 1.00 89.38 207 GLU A CA 1
ATOM 1553 C C . GLU A 1 207 ? 5.182 11.019 9.938 1.00 89.38 207 GLU A C 1
ATOM 1555 O O . GLU A 1 207 ? 4.279 11.286 9.159 1.00 89.38 207 GLU A O 1
ATOM 1560 N N . LEU A 1 208 ? 5.243 9.849 10.580 1.00 94.06 208 LEU A N 1
ATOM 1561 C CA . LEU A 1 208 ? 4.372 8.728 10.239 1.00 94.06 208 LEU A CA 1
ATOM 1562 C C . LEU A 1 208 ? 3.334 8.434 11.323 1.00 94.06 208 LEU A C 1
ATOM 1564 O O . LEU A 1 208 ? 3.656 8.357 12.515 1.00 94.06 208 LEU A O 1
ATOM 1568 N N . ALA A 1 209 ? 2.096 8.184 10.905 1.00 94.44 209 ALA A N 1
ATOM 1569 C CA . ALA A 1 209 ? 1.016 7.715 11.769 1.00 94.44 209 ALA A CA 1
ATOM 1570 C C . ALA A 1 209 ? 0.217 6.599 11.100 1.00 94.44 209 ALA A C 1
ATOM 1572 O O . ALA A 1 209 ? -0.033 6.654 9.904 1.00 94.44 209 ALA A O 1
ATOM 1573 N N . ILE A 1 210 ? -0.245 5.614 11.870 1.00 95.88 210 ILE A N 1
ATOM 1574 C CA . ILE A 1 210 ? -1.173 4.596 11.363 1.00 95.88 210 ILE A CA 1
ATOM 1575 C C . ILE A 1 210 ? -2.510 4.715 12.079 1.00 95.88 210 ILE A C 1
ATOM 1577 O O . ILE A 1 210 ? -2.571 4.656 13.311 1.00 95.88 210 ILE A O 1
ATOM 1581 N N . ASN A 1 211 ? -3.585 4.807 11.295 1.00 96.19 211 ASN A N 1
ATOM 1582 C CA . ASN A 1 211 ? -4.950 4.603 11.772 1.00 96.19 211 ASN A CA 1
ATOM 1583 C C . ASN A 1 211 ? -5.445 3.223 11.342 1.00 96.19 211 ASN A C 1
ATOM 1585 O O . ASN A 1 211 ? -5.317 2.859 10.174 1.00 96.19 211 ASN A O 1
ATOM 1589 N N . SER A 1 212 ? -6.045 2.479 12.275 1.00 96.81 212 SER A N 1
ATOM 1590 C CA . SER A 1 212 ? -6.551 1.124 12.014 1.00 96.81 212 SER A CA 1
ATOM 1591 C C . SER A 1 212 ? -8.063 1.033 12.199 1.00 96.81 212 SER A C 1
ATOM 1593 O O . SER A 1 212 ? -8.618 1.564 13.166 1.00 96.81 212 SER A O 1
ATOM 1595 N N . TYR A 1 213 ? -8.723 0.317 11.295 1.00 97.44 213 TYR A N 1
ATOM 1596 C CA . TYR A 1 213 ? -10.172 0.174 11.191 1.00 97.44 213 TYR A CA 1
ATOM 1597 C C . TYR A 1 213 ? -10.526 -1.307 11.122 1.00 97.44 213 TYR A C 1
ATOM 1599 O O . TYR A 1 213 ? -10.018 -2.020 10.264 1.00 97.44 213 TYR A O 1
ATOM 1607 N N . ALA A 1 214 ? -11.396 -1.785 12.012 1.00 96.88 214 ALA A N 1
ATOM 1608 C CA . ALA A 1 214 ? -11.674 -3.218 12.113 1.00 96.88 214 ALA A CA 1
ATOM 1609 C C . ALA A 1 214 ? -12.376 -3.755 10.855 1.00 96.88 214 ALA A C 1
ATOM 1611 O O . ALA A 1 214 ? -12.213 -4.912 10.476 1.00 96.88 214 ALA A O 1
ATOM 1612 N N . THR A 1 215 ? -13.159 -2.903 10.191 1.00 97.12 215 THR A N 1
ATOM 1613 C CA . THR A 1 215 ? -13.869 -3.233 8.958 1.00 97.12 215 THR A CA 1
ATOM 1614 C C . THR A 1 215 ? -13.818 -2.083 7.956 1.00 97.12 215 THR A C 1
ATOM 1616 O O . THR A 1 215 ? -13.557 -0.931 8.303 1.00 97.12 215 THR A O 1
ATOM 1619 N N . LEU A 1 216 ? -14.156 -2.380 6.699 1.00 96.69 216 LEU A N 1
ATOM 1620 C CA . LEU A 1 216 ? -14.293 -1.360 5.659 1.00 96.69 216 LEU A CA 1
ATOM 1621 C C . LEU A 1 216 ? -15.424 -0.365 5.985 1.00 96.69 216 LEU A C 1
ATOM 1623 O O . LEU A 1 216 ? -15.341 0.815 5.659 1.00 96.69 216 LEU A O 1
ATOM 1627 N N . ALA A 1 217 ? -16.473 -0.829 6.672 1.00 97.31 217 ALA A N 1
ATOM 1628 C CA . ALA A 1 217 ? -17.549 0.037 7.143 1.00 97.31 217 ALA A CA 1
ATOM 1629 C C . ALA A 1 217 ? -17.056 1.019 8.217 1.00 97.31 217 ALA A C 1
ATOM 1631 O O . ALA A 1 217 ? -17.430 2.190 8.180 1.00 97.31 217 ALA A O 1
ATOM 1632 N N . ASP A 1 218 ? -16.186 0.566 9.123 1.00 97.69 218 ASP A N 1
ATOM 1633 C CA . ASP A 1 218 ? -15.560 1.425 10.131 1.00 97.69 218 ASP A CA 1
ATOM 1634 C C . ASP A 1 218 ? -14.632 2.461 9.487 1.00 97.69 218 ASP A C 1
ATOM 1636 O O . ASP A 1 218 ? -14.650 3.621 9.897 1.00 97.69 218 ASP A O 1
ATOM 1640 N N . PHE A 1 219 ? -13.890 2.084 8.436 1.00 96.94 219 PHE A N 1
ATOM 1641 C CA . PHE A 1 219 ? -13.125 3.030 7.615 1.00 96.94 219 PHE A CA 1
ATOM 1642 C C . PHE A 1 219 ? -14.038 4.102 7.011 1.00 96.94 219 PHE A C 1
ATOM 1644 O O . PHE A 1 219 ? -13.805 5.294 7.209 1.00 96.94 219 PHE A O 1
ATOM 1651 N N . PHE A 1 220 ? -15.131 3.712 6.346 1.00 96.12 220 PHE A N 1
ATOM 1652 C CA . PHE A 1 220 ? -16.044 4.689 5.746 1.00 96.12 220 PHE A CA 1
ATOM 1653 C C . PHE A 1 220 ? -16.740 5.585 6.772 1.00 96.12 220 PHE A C 1
ATOM 1655 O O . PHE A 1 220 ? -17.007 6.746 6.475 1.00 96.12 220 PHE A O 1
ATOM 1662 N N . ALA A 1 221 ? -17.007 5.071 7.972 1.00 95.25 221 ALA A N 1
ATOM 1663 C CA . ALA A 1 221 ? -17.564 5.837 9.083 1.00 95.25 221 ALA A CA 1
ATOM 1664 C C . ALA A 1 221 ? -16.511 6.645 9.867 1.00 95.25 221 ALA A C 1
ATOM 1666 O O . ALA A 1 221 ? -16.864 7.320 10.834 1.00 95.25 221 ALA A O 1
ATOM 1667 N N . GLY A 1 222 ? -15.223 6.538 9.516 1.00 93.62 222 GLY A N 1
ATOM 1668 C CA . GLY A 1 222 ? -14.124 7.184 10.233 1.00 93.62 222 GLY A CA 1
ATOM 1669 C C . GLY A 1 222 ? -13.973 6.726 11.687 1.00 93.62 222 GLY A C 1
ATOM 1670 O O . GLY A 1 222 ? -13.483 7.481 12.520 1.00 93.62 222 GLY A O 1
ATOM 1671 N N . THR A 1 223 ? -14.415 5.511 12.015 1.00 95.06 223 THR A N 1
ATOM 1672 C CA . THR A 1 223 ? -14.365 4.957 13.374 1.00 95.06 223 THR A CA 1
ATOM 1673 C C . THR A 1 223 ? -13.153 4.038 13.510 1.00 95.06 223 THR A C 1
ATOM 1675 O O . THR A 1 223 ? -13.253 2.824 13.361 1.00 95.06 223 THR A O 1
ATOM 1678 N N . ASN A 1 224 ? -11.978 4.610 13.764 1.00 93.12 224 ASN A N 1
ATOM 1679 C CA . ASN A 1 224 ? -10.766 3.825 13.994 1.00 93.12 224 ASN A CA 1
ATOM 1680 C C . ASN A 1 224 ? -10.735 3.233 15.414 1.00 93.12 224 ASN A C 1
ATOM 1682 O O . ASN A 1 224 ? -11.230 3.833 16.370 1.00 93.12 224 ASN A O 1
ATOM 1686 N N . PHE A 1 225 ? -10.120 2.059 15.568 1.00 92.31 225 PHE A N 1
ATOM 1687 C CA . PHE A 1 225 ? -9.906 1.437 16.881 1.00 92.31 225 PHE A CA 1
ATOM 1688 C C . PHE A 1 225 ? -8.524 1.759 17.467 1.00 92.31 225 PHE A C 1
ATOM 1690 O O . PHE A 1 225 ? -8.341 1.682 18.683 1.00 92.31 225 PHE A O 1
ATOM 1697 N N . THR A 1 226 ? -7.569 2.169 16.627 1.00 92.81 226 THR A N 1
ATOM 1698 C CA . THR A 1 226 ? -6.269 2.710 17.045 1.00 92.81 226 THR A CA 1
ATOM 1699 C C . THR A 1 226 ? -5.824 3.856 16.139 1.00 92.81 226 THR A C 1
ATOM 1701 O O . THR A 1 226 ? -6.163 3.917 14.954 1.00 92.81 226 THR A O 1
ATOM 1704 N N . SER A 1 227 ? -5.054 4.773 16.722 1.00 93.06 227 SER A N 1
ATOM 1705 C CA . SER A 1 227 ? -4.241 5.773 16.031 1.00 93.06 227 SER A CA 1
ATOM 1706 C C . SER A 1 227 ? -2.933 5.887 16.795 1.00 93.06 227 SER A C 1
ATOM 1708 O O . SER A 1 227 ? -2.956 6.059 18.019 1.00 93.06 227 SER A O 1
ATOM 1710 N N . GLN A 1 228 ? -1.805 5.734 16.111 1.00 94.31 228 GLN A N 1
ATOM 1711 C CA . GLN A 1 228 ? -0.502 5.793 16.756 1.00 94.31 228 GLN A CA 1
ATOM 1712 C C . GLN A 1 228 ? 0.544 6.392 15.821 1.00 94.31 228 GLN A C 1
ATOM 1714 O O . GLN A 1 228 ? 0.608 6.058 14.640 1.00 94.31 228 GLN A O 1
ATOM 1719 N N . PHE A 1 229 ? 1.368 7.272 16.384 1.00 93.62 229 PHE A N 1
ATOM 1720 C CA . PHE A 1 229 ? 2.521 7.856 15.717 1.00 93.62 229 PHE A CA 1
ATOM 1721 C C . PHE A 1 229 ? 3.745 6.957 15.862 1.00 93.62 229 PHE A C 1
ATOM 1723 O O . PHE A 1 229 ? 3.958 6.349 16.917 1.00 93.62 229 PHE A O 1
ATOM 1730 N N . SER A 1 230 ? 4.555 6.908 14.812 1.00 92.25 230 SER A N 1
ATOM 1731 C CA . SER A 1 230 ? 5.887 6.320 14.852 1.00 92.25 230 SER A CA 1
ATOM 1732 C C . SER A 1 230 ? 6.939 7.362 15.236 1.00 92.25 230 SER A C 1
ATOM 1734 O O . SER A 1 230 ? 6.764 8.557 15.008 1.00 92.25 230 SER A O 1
ATOM 1736 N N . THR A 1 231 ? 8.046 6.897 15.817 1.00 91.31 231 THR A N 1
ATOM 1737 C CA . THR A 1 231 ? 9.270 7.688 16.012 1.00 91.31 231 THR A CA 1
ATOM 1738 C C . THR A 1 231 ? 10.191 7.676 14.789 1.00 91.31 231 THR A C 1
ATOM 1740 O O . THR A 1 231 ? 11.323 8.152 14.875 1.00 91.31 231 THR A O 1
ATOM 1743 N N . ILE A 1 232 ? 9.768 7.058 13.682 1.00 89.19 232 ILE A N 1
ATOM 1744 C CA . ILE A 1 232 ? 10.485 7.111 12.409 1.00 89.19 232 ILE A CA 1
ATOM 1745 C C . ILE A 1 232 ? 10.430 8.543 11.885 1.00 89.19 232 ILE A C 1
ATOM 1747 O O . ILE A 1 232 ? 9.354 9.129 11.757 1.00 89.19 232 ILE A O 1
ATOM 1751 N N . ASN A 1 233 ? 11.610 9.055 11.552 1.00 88.31 233 ASN A N 1
ATOM 1752 C CA . ASN A 1 233 ? 11.768 10.246 10.742 1.00 88.31 233 ASN A CA 1
ATOM 1753 C C . ASN A 1 233 ? 12.060 9.805 9.307 1.00 88.31 233 ASN A C 1
ATOM 1755 O O . ASN A 1 233 ? 13.009 9.046 9.068 1.00 88.31 233 ASN A O 1
ATOM 1759 N N . VAL A 1 234 ? 11.209 10.229 8.385 1.00 85.94 234 VAL A N 1
ATOM 1760 C CA . VAL A 1 234 ? 11.432 10.062 6.959 1.00 85.94 234 VAL A CA 1
ATOM 1761 C C . VAL A 1 234 ? 12.442 11.129 6.553 1.00 85.94 234 VAL A C 1
ATOM 1763 O O . VAL A 1 234 ? 12.309 12.301 6.881 1.00 85.94 234 VAL A O 1
ATOM 1766 N N . ASN A 1 235 ? 13.545 10.703 5.940 1.00 72.12 235 ASN A N 1
ATOM 1767 C CA . ASN A 1 235 ? 14.571 11.653 5.533 1.00 72.12 235 ASN A CA 1
ATOM 1768 C C . ASN A 1 235 ? 14.105 12.406 4.283 1.00 72.12 235 ASN A C 1
ATOM 1770 O O . ASN A 1 235 ? 13.618 11.775 3.352 1.00 72.12 235 ASN A O 1
ATOM 1774 N N . ALA A 1 236 ? 14.460 13.690 4.220 1.00 67.50 236 ALA A N 1
ATOM 1775 C CA . ALA A 1 236 ? 14.137 14.666 3.177 1.00 67.50 236 ALA A CA 1
ATOM 1776 C C . ALA A 1 236 ? 14.238 14.280 1.679 1.00 67.50 236 ALA A C 1
ATOM 1778 O O . ALA A 1 236 ? 13.753 15.071 0.875 1.00 67.50 236 ALA A O 1
ATOM 1779 N N . PRO A 1 237 ? 14.959 13.228 1.220 1.00 85.44 237 PRO A N 1
ATOM 1780 C CA . PRO A 1 237 ? 14.882 12.846 -0.190 1.00 85.44 237 PRO A CA 1
ATOM 1781 C C . PRO A 1 237 ? 13.897 11.709 -0.481 1.00 85.44 237 PRO A C 1
ATOM 1783 O O . PRO A 1 237 ? 13.937 11.213 -1.605 1.00 85.44 237 PRO A O 1
ATOM 1786 N N . TYR A 1 238 ? 13.122 11.234 0.495 1.00 88.06 238 TYR A N 1
ATOM 1787 C CA . TYR A 1 238 ? 12.174 10.141 0.306 1.00 88.06 238 TYR A CA 1
ATOM 1788 C C . TYR A 1 238 ? 10.805 10.476 0.882 1.00 88.06 238 TYR A C 1
ATOM 1790 O O . TYR A 1 238 ? 10.727 11.117 1.923 1.00 88.06 238 TYR A O 1
ATOM 1798 N N . SER A 1 239 ? 9.788 9.879 0.277 1.00 91.81 239 SER A N 1
ATOM 1799 C CA . SER A 1 239 ? 8.424 9.786 0.787 1.00 91.81 239 SER A CA 1
ATOM 1800 C C . SER A 1 239 ? 8.024 8.310 0.890 1.00 91.81 239 SER A C 1
ATOM 1802 O O . SER A 1 239 ? 8.633 7.426 0.266 1.00 91.81 239 SER A O 1
ATOM 1804 N N . VAL A 1 240 ? 7.018 8.001 1.701 1.00 93.81 240 VAL A N 1
ATOM 1805 C CA . VAL A 1 240 ? 6.435 6.663 1.795 1.00 93.81 240 VAL A CA 1
ATOM 1806 C C . VAL A 1 240 ? 5.261 6.572 0.835 1.00 93.81 240 VAL A C 1
ATOM 1808 O O . VAL A 1 240 ? 4.257 7.243 0.997 1.00 93.81 240 VAL A O 1
ATOM 1811 N N . HIS A 1 241 ? 5.369 5.674 -0.136 1.00 91.12 241 HIS A N 1
ATOM 1812 C CA . HIS A 1 241 ? 4.359 5.478 -1.178 1.00 91.12 241 HIS A CA 1
ATOM 1813 C C . HIS A 1 241 ? 3.739 4.081 -1.134 1.00 91.12 241 HIS A C 1
ATOM 1815 O O . HIS A 1 241 ? 3.050 3.640 -2.052 1.00 91.12 241 HIS A O 1
ATOM 1821 N N . GLY A 1 242 ? 3.998 3.326 -0.070 1.00 90.75 242 GLY A N 1
ATOM 1822 C CA . GLY A 1 242 ? 3.386 2.029 0.110 1.00 90.75 242 GLY A CA 1
ATOM 1823 C C . GLY A 1 242 ? 3.619 1.439 1.485 1.00 90.75 242 GLY A C 1
ATOM 1824 O O . GLY A 1 242 ? 4.637 1.641 2.145 1.00 90.75 242 GLY A O 1
ATOM 1825 N N . PHE A 1 243 ? 2.644 0.645 1.893 1.00 91.56 243 PHE A N 1
ATOM 1826 C CA . PHE A 1 243 ? 2.593 -0.005 3.184 1.00 91.56 243 PHE A CA 1
ATOM 1827 C C . PHE A 1 243 ? 1.899 -1.343 2.986 1.00 91.56 243 PHE A C 1
ATOM 1829 O O . PHE A 1 243 ? 0.788 -1.395 2.464 1.00 91.56 243 PHE A O 1
ATOM 1836 N N . LEU A 1 244 ? 2.559 -2.425 3.386 1.00 92.94 244 LEU A N 1
ATOM 1837 C CA . LEU A 1 244 ? 1.969 -3.755 3.361 1.00 92.94 244 LEU A CA 1
ATOM 1838 C C . LEU A 1 244 ? 2.303 -4.500 4.656 1.00 92.94 244 LEU A C 1
ATOM 1840 O O . LEU A 1 244 ? 3.356 -4.295 5.265 1.00 92.94 244 LEU A O 1
ATOM 1844 N N . ILE A 1 245 ? 1.383 -5.367 5.063 1.00 91.00 245 ILE A N 1
ATOM 1845 C CA . ILE A 1 245 ? 1.534 -6.274 6.198 1.00 91.00 245 ILE A CA 1
ATOM 1846 C C . ILE A 1 245 ? 1.444 -7.672 5.608 1.00 91.00 245 ILE A C 1
ATOM 1848 O O . ILE A 1 245 ? 0.419 -8.032 5.026 1.00 91.00 245 ILE A O 1
ATOM 1852 N N . GLU A 1 246 ? 2.520 -8.444 5.696 1.00 82.25 246 GLU A N 1
ATOM 1853 C CA . GLU A 1 246 ? 2.492 -9.806 5.170 1.00 82.25 246 GLU A CA 1
ATOM 1854 C C . GLU A 1 246 ? 1.822 -10.719 6.191 1.00 82.25 246 GLU A C 1
ATOM 1856 O O . GLU A 1 246 ? 2.133 -10.646 7.380 1.00 82.25 246 GLU A O 1
ATOM 1861 N N . PRO A 1 247 ? 0.916 -11.614 5.779 1.00 68.88 247 PRO A N 1
ATOM 1862 C CA . PRO A 1 247 ? 0.663 -12.784 6.595 1.00 68.88 247 PRO A CA 1
ATOM 1863 C C . PRO A 1 247 ? 1.975 -13.578 6.660 1.00 68.88 247 PRO A C 1
ATOM 1865 O O . PRO A 1 247 ? 2.602 -13.797 5.626 1.00 68.88 247 PRO A O 1
ATOM 1868 N N . ASP A 1 248 ? 2.368 -14.044 7.847 1.00 60.16 248 ASP A N 1
ATOM 1869 C CA . ASP A 1 248 ? 3.593 -14.829 8.123 1.00 60.16 248 ASP A CA 1
ATOM 1870 C C . ASP A 1 248 ? 3.707 -16.179 7.353 1.00 60.16 248 ASP A C 1
ATOM 1872 O O . ASP A 1 248 ? 4.446 -17.084 7.737 1.00 60.16 248 ASP A O 1
ATOM 1876 N N . ALA A 1 249 ? 2.939 -16.364 6.278 1.00 45.81 249 ALA A N 1
ATOM 1877 C CA . ALA A 1 249 ? 2.888 -17.559 5.447 1.00 45.81 249 ALA A CA 1
ATOM 1878 C C . ALA A 1 249 ? 3.979 -17.611 4.363 1.00 45.81 249 ALA A C 1
ATOM 1880 O O . ALA A 1 249 ? 4.250 -18.695 3.843 1.00 45.81 249 ALA A O 1
ATOM 1881 N N . GLU A 1 250 ? 4.629 -16.492 4.039 1.00 48.06 250 GLU A N 1
ATOM 1882 C CA . GLU A 1 250 ? 5.871 -16.515 3.265 1.00 48.06 250 GLU A CA 1
ATOM 1883 C C . GLU A 1 250 ? 6.990 -16.911 4.232 1.00 48.06 250 GLU A C 1
ATOM 1885 O O . GLU A 1 250 ? 7.617 -16.073 4.878 1.00 48.06 250 GLU A O 1
ATOM 1890 N N . GLY A 1 251 ? 7.207 -18.220 4.390 1.00 42.31 251 GLY A N 1
ATOM 1891 C CA . GLY A 1 251 ? 8.442 -18.711 4.983 1.00 42.31 251 GLY A CA 1
ATOM 1892 C C . GLY A 1 251 ? 9.597 -18.099 4.204 1.00 42.31 251 GLY A C 1
ATOM 1893 O O . GLY A 1 251 ? 9.813 -18.482 3.059 1.00 42.31 251 GLY A O 1
ATOM 1894 N N . ASP A 1 252 ? 10.266 -17.123 4.817 1.00 41.00 252 ASP A N 1
ATOM 1895 C CA . ASP A 1 252 ? 11.429 -16.418 4.292 1.00 41.00 252 ASP A CA 1
ATOM 1896 C C . ASP A 1 252 ? 12.329 -17.383 3.498 1.00 41.00 252 ASP A C 1
ATOM 1898 O O . ASP A 1 252 ? 12.991 -18.234 4.100 1.00 41.00 252 ASP A O 1
ATOM 1902 N N . PRO A 1 253 ? 12.397 -17.292 2.156 1.00 42.75 253 PRO A N 1
ATOM 1903 C CA . PRO A 1 253 ? 13.362 -18.085 1.403 1.00 42.75 253 PRO A CA 1
ATOM 1904 C C . PRO A 1 253 ? 14.799 -17.545 1.576 1.00 42.75 253 PRO A C 1
ATOM 1906 O O . PRO A 1 253 ? 15.734 -18.080 0.980 1.00 42.75 253 PRO A O 1
ATOM 1909 N N . GLY A 1 254 ? 14.996 -16.482 2.367 1.00 40.69 254 GLY A N 1
ATOM 1910 C CA . GLY A 1 254 ? 16.169 -15.614 2.374 1.00 40.69 254 GLY A CA 1
ATOM 1911 C C . GLY A 1 254 ? 17.128 -15.714 3.560 1.00 40.69 254 GLY A C 1
ATOM 1912 O O . GLY A 1 254 ? 18.151 -15.030 3.530 1.00 40.69 254 GLY A O 1
ATOM 1913 N N . THR A 1 255 ? 16.912 -16.578 4.555 1.00 40.66 255 THR A N 1
ATOM 1914 C CA . THR A 1 255 ? 17.939 -16.869 5.576 1.00 40.66 255 THR A CA 1
ATOM 1915 C C . THR A 1 255 ? 18.098 -18.364 5.839 1.00 40.66 255 THR A C 1
ATOM 1917 O O . THR A 1 255 ? 18.057 -18.846 6.966 1.00 40.66 255 THR A O 1
ATOM 1920 N N . GLY A 1 256 ? 18.395 -19.119 4.778 1.00 36.94 256 GLY A N 1
ATOM 1921 C CA . GLY A 1 256 ? 18.935 -20.484 4.848 1.00 36.94 256 GLY A CA 1
ATOM 1922 C C . GLY A 1 256 ? 20.342 -20.573 5.462 1.00 36.94 256 GLY A C 1
ATOM 1923 O O . GLY A 1 256 ? 21.207 -21.248 4.918 1.00 36.94 256 GLY A O 1
ATOM 1924 N N . ASN A 1 257 ? 20.576 -19.894 6.583 1.00 38.62 257 ASN A N 1
ATOM 1925 C CA . ASN A 1 257 ? 21.675 -20.151 7.498 1.00 38.62 257 ASN A CA 1
ATOM 1926 C C . ASN A 1 257 ? 21.056 -20.521 8.848 1.00 38.62 257 ASN A C 1
ATOM 1928 O O . ASN A 1 257 ? 21.067 -19.720 9.777 1.00 38.62 257 ASN A O 1
ATOM 1932 N N . ASP A 1 258 ? 20.522 -21.739 8.944 1.00 39.59 258 ASP A N 1
ATOM 1933 C CA . ASP A 1 258 ? 20.576 -22.487 10.198 1.00 39.59 258 ASP A CA 1
ATOM 1934 C C . ASP A 1 258 ? 22.017 -23.010 10.327 1.00 39.59 258 ASP A C 1
ATOM 1936 O O . ASP A 1 258 ? 22.375 -23.964 9.635 1.00 39.59 258 ASP A O 1
ATOM 1940 N N . PRO A 1 259 ? 22.898 -22.408 11.149 1.00 44.06 259 PRO A N 1
ATOM 1941 C CA . PRO A 1 259 ? 24.239 -22.931 11.371 1.00 44.06 259 PRO A CA 1
ATOM 1942 C C . PRO A 1 259 ? 24.221 -24.028 12.456 1.00 44.06 259 PRO A C 1
ATOM 1944 O O . PRO A 1 259 ? 25.255 -24.299 13.060 1.00 44.06 259 PRO A O 1
ATOM 1947 N N . GLY A 1 260 ? 23.053 -24.599 12.781 1.00 46.06 260 GLY A N 1
ATOM 1948 C CA . GLY A 1 260 ? 22.829 -25.357 14.009 1.00 46.06 260 GLY A CA 1
ATOM 1949 C C . GLY A 1 260 ? 22.466 -26.832 13.861 1.00 46.06 260 GLY A C 1
ATOM 1950 O O . GLY A 1 260 ? 22.475 -27.527 14.876 1.00 46.06 260 GLY A O 1
ATOM 1951 N N . SER A 1 261 ? 22.192 -27.351 12.664 1.00 48.06 261 SER A N 1
ATOM 1952 C CA . SER A 1 261 ? 21.910 -28.782 12.466 1.00 48.06 261 SER A CA 1
ATOM 1953 C C . SER A 1 261 ? 23.102 -29.546 11.883 1.00 48.06 261 SER A C 1
ATOM 1955 O O . SER A 1 261 ? 22.991 -30.299 10.917 1.00 48.06 261 SER A O 1
ATOM 1957 N N . ASP A 1 262 ? 24.257 -29.415 12.542 1.00 45.59 262 ASP A N 1
ATOM 1958 C CA . ASP A 1 262 ? 25.250 -30.489 12.549 1.00 45.59 262 ASP A CA 1
ATOM 1959 C C . ASP A 1 262 ? 24.636 -31.688 13.296 1.00 45.59 262 ASP A C 1
ATOM 1961 O O . ASP A 1 262 ? 24.799 -31.840 14.507 1.00 45.59 262 ASP A O 1
ATOM 1965 N N . ASP A 1 263 ? 23.894 -32.527 12.572 1.00 49.34 263 ASP A N 1
ATOM 1966 C CA . ASP A 1 263 ? 23.592 -33.903 12.965 1.00 49.34 263 ASP A CA 1
ATOM 1967 C C . ASP A 1 263 ? 24.643 -34.833 12.334 1.00 49.34 263 ASP A C 1
ATOM 1969 O O . ASP A 1 263 ? 24.560 -35.165 11.145 1.00 49.34 263 ASP A O 1
ATOM 1973 N N . PRO A 1 264 ? 25.686 -35.252 13.076 1.00 53.22 264 PRO A N 1
ATOM 1974 C CA . PRO A 1 264 ? 26.663 -36.183 12.566 1.00 53.22 264 PRO A CA 1
ATOM 1975 C C . PRO A 1 264 ? 26.213 -37.601 12.924 1.00 53.22 264 PRO A C 1
ATOM 1977 O O . PRO A 1 264 ? 26.646 -38.167 13.926 1.00 53.22 264 PRO A O 1
ATOM 1980 N N . GLY A 1 265 ? 25.411 -38.227 12.064 1.00 50.09 265 GLY A N 1
ATOM 1981 C CA . GLY A 1 265 ? 25.378 -39.690 12.006 1.00 50.09 265 GLY A CA 1
ATOM 1982 C C . GLY A 1 265 ? 24.011 -40.330 11.825 1.00 50.09 265 GLY A C 1
ATOM 1983 O O . GLY A 1 265 ? 23.326 -40.657 12.786 1.00 50.09 265 GLY A O 1
ATOM 1984 N N . GLY A 1 266 ? 23.718 -40.704 10.583 1.00 41.41 266 GLY A N 1
ATOM 1985 C CA . GLY A 1 266 ? 22.656 -41.649 10.255 1.00 41.41 266 GLY A CA 1
ATOM 1986 C C . GLY A 1 266 ? 23.063 -42.511 9.071 1.00 41.41 266 GLY A C 1
ATOM 1987 O O . GLY A 1 266 ? 22.788 -42.181 7.924 1.00 41.41 266 GLY A O 1
ATOM 1988 N N . SER A 1 267 ? 23.776 -43.600 9.351 1.00 48.09 267 SER A N 1
ATOM 1989 C CA . SER A 1 267 ? 24.103 -44.669 8.403 1.00 48.09 267 SER A CA 1
ATOM 1990 C C . SER A 1 267 ? 22.858 -45.180 7.671 1.00 48.09 267 SER A C 1
ATOM 1992 O O . SER A 1 267 ? 21.836 -45.432 8.304 1.00 48.09 267 SER A O 1
ATOM 1994 N N . GLY A 1 268 ? 22.981 -45.363 6.356 1.00 47.59 268 GLY A N 1
ATOM 1995 C CA . GLY A 1 268 ? 21.881 -45.679 5.453 1.00 47.59 268 GLY A CA 1
ATOM 1996 C C . GLY A 1 268 ? 21.092 -46.955 5.755 1.00 47.59 268 GLY A C 1
ATOM 1997 O O . GLY A 1 268 ? 21.636 -47.978 6.170 1.00 47.59 268 GLY A O 1
ATOM 1998 N N . ASP A 1 269 ? 19.807 -46.878 5.420 1.00 54.44 269 ASP A N 1
ATOM 1999 C CA . ASP A 1 269 ? 18.909 -48.012 5.238 1.00 54.44 269 ASP A CA 1
ATOM 2000 C C . ASP A 1 269 ? 18.429 -48.019 3.769 1.00 54.44 269 ASP A C 1
ATOM 2002 O O . ASP A 1 269 ? 17.818 -47.045 3.327 1.00 54.44 269 ASP A O 1
ATOM 2006 N N . PRO A 1 270 ? 18.727 -49.059 2.967 1.00 52.91 270 PRO A N 1
ATOM 2007 C CA . PRO A 1 270 ? 18.366 -49.115 1.551 1.00 52.91 270 PRO A CA 1
ATOM 2008 C C . PRO A 1 270 ? 16.926 -49.605 1.284 1.00 52.91 270 PRO A C 1
ATOM 2010 O O . PRO A 1 270 ? 16.654 -50.077 0.183 1.00 52.91 270 PRO A O 1
ATOM 2013 N N . ASN A 1 271 ? 15.999 -49.516 2.246 1.00 54.91 271 ASN A N 1
ATOM 2014 C CA . ASN A 1 271 ? 14.638 -50.063 2.113 1.00 54.91 271 ASN A CA 1
ATOM 2015 C C . ASN A 1 271 ? 13.496 -49.064 2.377 1.00 54.91 271 ASN A C 1
ATOM 2017 O O . ASN A 1 271 ? 12.496 -49.416 3.006 1.00 54.91 271 ASN A O 1
ATOM 2021 N N . THR A 1 272 ? 13.570 -47.843 1.847 1.00 47.25 272 THR A N 1
ATOM 2022 C CA . THR A 1 272 ? 12.384 -46.977 1.777 1.00 47.25 272 THR A CA 1
ATOM 2023 C C . THR A 1 272 ? 11.587 -47.243 0.498 1.00 47.25 272 THR A C 1
ATOM 2025 O O . THR A 1 272 ? 12.034 -47.048 -0.631 1.00 47.25 272 THR A O 1
ATOM 2028 N N . VAL A 1 273 ? 10.380 -47.766 0.710 1.00 56.25 273 VAL A N 1
ATOM 2029 C CA . VAL A 1 273 ? 9.304 -47.922 -0.274 1.00 56.25 273 VAL A CA 1
ATOM 2030 C C . VAL A 1 273 ? 8.943 -46.537 -0.840 1.00 56.25 273 VAL A C 1
ATOM 2032 O O . VAL A 1 273 ? 8.925 -45.584 -0.063 1.00 56.25 273 VAL A O 1
ATOM 2035 N N . PRO A 1 274 ? 8.636 -46.382 -2.144 1.00 54.31 274 PRO A N 1
ATOM 2036 C CA . PRO A 1 274 ? 8.220 -45.089 -2.678 1.00 54.31 274 PRO A CA 1
ATOM 2037 C C . PRO A 1 274 ? 6.901 -44.652 -2.032 1.00 54.31 274 PRO A C 1
ATOM 2039 O O . PRO A 1 274 ? 5.894 -45.358 -2.149 1.00 54.31 274 PRO A O 1
ATOM 2042 N N . GLU A 1 275 ? 6.896 -43.498 -1.367 1.00 45.78 275 GLU A N 1
ATOM 2043 C CA . GLU A 1 275 ? 5.650 -42.815 -1.027 1.00 45.78 275 GLU A CA 1
ATOM 2044 C C . GLU A 1 275 ? 4.966 -42.320 -2.314 1.00 45.78 275 GLU A C 1
ATOM 2046 O O . GLU A 1 275 ? 5.646 -41.866 -3.240 1.00 45.78 275 GLU A O 1
ATOM 2051 N N . PRO A 1 276 ? 3.631 -42.436 -2.421 1.00 48.12 276 PRO A N 1
ATOM 2052 C CA . PRO A 1 276 ? 2.901 -41.946 -3.576 1.00 48.12 276 PRO A CA 1
ATOM 2053 C C . PRO A 1 276 ? 2.837 -40.413 -3.600 1.00 48.12 276 PRO A C 1
ATOM 2055 O O . PRO A 1 276 ? 2.615 -39.754 -2.588 1.00 48.12 276 PRO A O 1
ATOM 2058 N N . ASP A 1 277 ? 2.990 -39.893 -4.813 1.00 51.38 277 ASP A N 1
ATOM 2059 C CA . ASP A 1 277 ? 2.919 -38.492 -5.224 1.00 51.38 277 ASP A CA 1
ATOM 2060 C C . ASP A 1 277 ? 1.654 -37.764 -4.693 1.00 51.38 277 ASP A C 1
ATOM 2062 O O . ASP A 1 277 ? 0.532 -38.225 -4.942 1.00 51.38 277 ASP A O 1
ATOM 2066 N N . PRO A 1 278 ? 1.788 -36.620 -3.990 1.00 40.28 278 PRO A N 1
ATOM 2067 C CA . PRO A 1 278 ? 0.656 -35.844 -3.481 1.00 40.28 278 PRO A CA 1
ATOM 2068 C C . PRO A 1 278 ? -0.146 -35.095 -4.567 1.00 40.28 278 PRO A C 1
ATOM 2070 O O . PRO A 1 278 ? -1.158 -34.471 -4.245 1.00 40.28 278 PRO A O 1
ATOM 2073 N N . LEU A 1 279 ? 0.210 -35.191 -5.856 1.00 42.59 279 LEU A N 1
ATOM 2074 C CA . LEU A 1 279 ? -0.534 -34.558 -6.961 1.00 42.59 279 LEU A CA 1
ATOM 2075 C C . LEU A 1 279 ? -1.786 -35.317 -7.455 1.00 42.59 279 LEU A C 1
ATOM 2077 O O . LEU A 1 279 ? -2.375 -34.943 -8.470 1.00 42.59 279 LEU A O 1
ATOM 2081 N N . ALA A 1 280 ? -2.264 -36.342 -6.743 1.00 41.06 280 ALA A N 1
ATOM 2082 C CA . ALA A 1 280 ? -3.416 -37.155 -7.166 1.00 41.06 280 ALA A CA 1
ATOM 2083 C C . ALA A 1 280 ? -4.725 -36.929 -6.372 1.00 41.06 280 ALA A C 1
ATOM 2085 O O . ALA A 1 280 ? -5.634 -37.758 -6.449 1.00 41.06 280 ALA A O 1
ATOM 2086 N N . LEU A 1 281 ? -4.866 -35.819 -5.633 1.00 33.75 281 LEU A N 1
ATOM 2087 C CA . LEU A 1 281 ? -6.047 -35.550 -4.793 1.00 33.75 281 LEU A CA 1
ATOM 2088 C C . LEU A 1 281 ? -6.771 -34.229 -5.118 1.00 33.75 281 LEU A C 1
ATOM 2090 O O . LEU A 1 281 ? -7.139 -33.484 -4.219 1.00 33.75 281 LEU A O 1
ATOM 2094 N N . LEU A 1 282 ? -7.024 -33.936 -6.399 1.00 34.38 282 LEU A N 1
ATOM 2095 C CA . LEU A 1 282 ? -8.009 -32.912 -6.785 1.00 34.38 282 LEU A CA 1
ATOM 2096 C C . LEU A 1 282 ? -8.655 -33.201 -8.150 1.00 34.38 282 LEU A C 1
ATOM 2098 O O . LEU A 1 282 ? -8.650 -32.384 -9.064 1.00 34.38 282 LEU A O 1
ATOM 2102 N N . ALA A 1 283 ? -9.215 -34.401 -8.301 1.00 37.66 283 ALA A N 1
ATOM 2103 C CA . ALA A 1 283 ? -9.955 -34.785 -9.500 1.00 37.66 283 ALA A CA 1
ATOM 2104 C C . ALA A 1 283 ? -11.209 -35.605 -9.168 1.00 37.66 283 ALA A C 1
ATOM 2106 O O . ALA A 1 283 ? -11.375 -36.693 -9.695 1.00 37.66 283 ALA A O 1
ATOM 2107 N N . THR A 1 284 ? -12.102 -35.097 -8.308 1.00 30.55 284 THR A N 1
ATOM 2108 C CA . THR A 1 284 ? -13.538 -35.459 -8.327 1.00 30.55 284 THR A CA 1
ATOM 2109 C C . THR A 1 284 ? -14.349 -34.572 -7.378 1.00 30.55 284 THR A C 1
ATOM 2111 O O . THR A 1 284 ? -14.055 -34.557 -6.190 1.00 30.55 284 THR A O 1
ATOM 2114 N N . ALA A 1 285 ? -15.397 -33.931 -7.920 1.00 26.17 285 ALA A N 1
ATOM 2115 C CA . ALA A 1 285 ? -16.455 -33.094 -7.310 1.00 26.17 285 ALA A CA 1
ATOM 2116 C C . ALA A 1 285 ? -16.320 -31.623 -7.756 1.00 26.17 285 ALA A C 1
ATOM 2118 O O . ALA A 1 285 ? -15.552 -30.855 -7.205 1.00 26.17 285 ALA A O 1
ATOM 2119 N N . THR A 1 286 ? -17.020 -31.138 -8.783 1.00 31.47 286 THR A N 1
ATOM 2120 C CA . THR A 1 286 ? -18.484 -31.018 -8.781 1.00 31.47 286 THR A CA 1
ATOM 2121 C C . THR A 1 286 ? -18.995 -30.893 -10.221 1.00 31.47 286 THR A C 1
ATOM 2123 O O . THR A 1 286 ? -19.100 -29.806 -10.778 1.00 31.47 286 THR A O 1
ATOM 2126 N N . ALA A 1 287 ? -19.348 -32.026 -10.829 1.00 31.78 287 ALA A N 1
ATOM 2127 C CA . ALA A 1 287 ? -20.250 -32.081 -11.973 1.00 31.78 287 ALA A CA 1
ATOM 2128 C C . ALA A 1 287 ? -21.652 -32.407 -11.445 1.00 31.78 287 ALA A C 1
ATOM 2130 O O . ALA A 1 287 ? -22.057 -33.564 -11.441 1.00 31.78 287 ALA A O 1
ATOM 2131 N N . ALA A 1 288 ? -22.358 -31.398 -10.927 1.00 29.66 288 ALA A N 1
ATOM 2132 C CA . ALA A 1 288 ? -23.793 -31.456 -10.645 1.00 29.66 288 ALA A CA 1
ATOM 2133 C C . ALA A 1 288 ? -24.331 -30.066 -10.262 1.00 29.66 288 ALA A C 1
ATOM 2135 O O . ALA A 1 288 ? -24.585 -29.795 -9.093 1.00 29.66 288 ALA A O 1
ATOM 2136 N N . LEU A 1 289 ? -24.593 -29.197 -11.241 1.00 27.03 289 LEU A N 1
ATOM 2137 C CA . LEU A 1 289 ? -25.795 -28.370 -11.140 1.00 27.03 289 LEU A CA 1
ATOM 2138 C C . LEU A 1 289 ? -26.440 -28.189 -12.511 1.00 27.03 289 LEU A C 1
ATOM 2140 O O . LEU A 1 289 ? -25.822 -27.800 -13.498 1.00 27.03 289 LEU A O 1
ATOM 2144 N N . LEU A 1 290 ? -27.699 -28.600 -12.535 1.00 29.56 290 LEU A N 1
ATOM 2145 C CA . LEU A 1 290 ? -28.533 -28.868 -13.685 1.00 29.56 290 LEU A CA 1
ATOM 2146 C C . LEU A 1 290 ? -28.864 -27.624 -14.514 1.00 29.56 290 LEU A C 1
ATOM 2148 O O . LEU A 1 290 ? -29.359 -26.614 -14.020 1.00 29.56 290 LEU A O 1
ATOM 2152 N N . VAL A 1 291 ? -28.804 -27.846 -15.822 1.00 30.67 291 VAL A N 1
ATOM 2153 C CA . VAL A 1 291 ? -29.812 -27.427 -16.798 1.00 30.67 291 VAL A CA 1
ATOM 2154 C C . VAL A 1 291 ? -31.228 -27.579 -16.219 1.00 30.67 291 VAL A C 1
ATOM 2156 O O . VAL A 1 291 ? -31.693 -28.700 -16.041 1.00 30.67 291 VAL A O 1
ATOM 2159 N N . SER A 1 292 ? -31.937 -26.472 -15.976 1.00 29.45 292 SER A N 1
ATOM 2160 C CA . SER A 1 292 ? -33.363 -26.298 -16.319 1.00 29.45 292 SER A CA 1
ATOM 2161 C C . SER A 1 292 ? -33.878 -24.927 -15.867 1.00 29.45 292 SER A C 1
ATOM 2163 O O . SER A 1 292 ? -34.160 -24.718 -14.691 1.00 29.45 292 SER A O 1
ATOM 2165 N N . ARG A 1 293 ? -34.063 -24.008 -16.823 1.00 29.58 293 ARG A N 1
ATOM 2166 C CA . ARG A 1 293 ? -35.361 -23.361 -17.100 1.00 29.58 293 ARG A CA 1
ATOM 2167 C C . ARG A 1 293 ? -35.262 -22.492 -18.358 1.00 29.58 293 ARG A C 1
ATOM 2169 O O . ARG A 1 293 ? -34.810 -21.354 -18.339 1.00 29.58 293 ARG A O 1
ATOM 2176 N N . ARG A 1 294 ? -35.750 -23.052 -19.470 1.00 35.38 294 ARG A N 1
ATOM 2177 C CA . ARG A 1 294 ? -36.354 -22.280 -20.565 1.00 35.38 294 ARG A CA 1
ATOM 2178 C C . ARG A 1 294 ? -37.643 -21.645 -20.039 1.00 35.38 294 ARG A C 1
ATOM 2180 O O . ARG A 1 294 ? -38.439 -22.371 -19.461 1.00 35.38 294 ARG A O 1
ATOM 2187 N N . THR A 1 295 ? -37.847 -20.353 -20.293 1.00 35.44 295 THR A N 1
ATOM 2188 C CA . THR A 1 295 ? -38.906 -19.765 -21.152 1.00 35.44 295 THR A CA 1
ATOM 2189 C C . THR A 1 295 ? -39.153 -18.318 -20.738 1.00 35.44 295 THR A C 1
ATOM 2191 O O . THR A 1 295 ? -39.538 -18.066 -19.602 1.00 35.44 295 THR A O 1
ATOM 2194 N N . GLY A 1 296 ? -38.998 -17.383 -21.677 1.00 29.78 296 GLY A N 1
ATOM 2195 C CA . GLY A 1 296 ? -39.341 -15.979 -21.459 1.00 29.78 296 GLY A CA 1
ATOM 2196 C C . GLY A 1 296 ? -38.964 -15.065 -22.621 1.00 29.78 296 GLY A C 1
ATOM 2197 O O . GLY A 1 296 ? -38.252 -14.093 -22.425 1.00 29.78 296 GLY A O 1
ATOM 2198 N N . ARG A 1 297 ? -39.422 -15.379 -23.842 1.00 36.62 297 ARG A N 1
ATOM 2199 C CA . ARG A 1 297 ? -39.572 -14.369 -24.903 1.00 36.62 297 ARG A CA 1
ATOM 2200 C C . ARG A 1 297 ? -40.550 -13.308 -24.397 1.00 36.62 297 ARG A C 1
ATOM 2202 O O . ARG A 1 297 ? -41.673 -13.703 -24.106 1.00 36.62 297 ARG A O 1
ATOM 2209 N N . GLN A 1 298 ? -40.199 -12.025 -24.447 1.00 33.91 298 GLN A N 1
ATOM 2210 C CA . GLN A 1 298 ? -41.099 -10.983 -24.956 1.00 33.91 298 GLN A CA 1
ATOM 2211 C C . GLN A 1 298 ? -40.295 -9.852 -25.605 1.00 33.91 298 GLN A C 1
ATOM 2213 O O . GLN A 1 298 ? -39.342 -9.325 -25.044 1.00 33.91 298 GLN A O 1
ATOM 2218 N N . CYS A 1 299 ? -40.700 -9.539 -26.833 1.00 42.84 299 CYS A N 1
ATOM 2219 C CA . CYS A 1 299 ? -40.365 -8.336 -27.574 1.00 42.84 299 CYS A CA 1
ATOM 2220 C C . CYS A 1 299 ? -40.936 -7.106 -26.862 1.00 42.84 299 CYS A C 1
ATOM 2222 O O . CYS A 1 299 ? -42.063 -7.177 -26.381 1.00 42.84 299 CYS A O 1
ATOM 2224 N N . PHE A 1 300 ? -40.257 -5.964 -26.947 1.00 34.53 300 PHE A N 1
ATOM 2225 C CA . PHE A 1 300 ? -40.952 -4.683 -27.043 1.00 34.53 300 PHE A CA 1
ATOM 2226 C C . PHE A 1 300 ? -40.196 -3.745 -27.983 1.00 34.53 300 PHE A C 1
ATOM 2228 O O . PHE A 1 300 ? -39.008 -3.485 -27.819 1.00 34.53 300 PHE A O 1
ATOM 2235 N N . ALA A 1 301 ? -40.927 -3.292 -28.996 1.00 42.44 301 ALA A N 1
ATOM 2236 C CA . ALA A 1 301 ? -40.619 -2.174 -29.868 1.00 42.44 301 ALA A CA 1
ATOM 2237 C C . ALA A 1 301 ? -41.703 -1.106 -29.638 1.00 42.44 301 ALA A C 1
ATOM 2239 O O . ALA A 1 301 ? -42.854 -1.456 -29.370 1.00 42.44 301 ALA A O 1
ATOM 2240 N N . GLY A 1 302 ? -41.342 0.168 -29.816 1.00 43.81 302 GLY A N 1
ATOM 2241 C CA . GLY A 1 302 ? -42.235 1.336 -29.787 1.00 43.81 302 GLY A CA 1
ATOM 2242 C C . GLY A 1 302 ? -42.067 2.149 -28.498 1.00 43.81 302 GLY A C 1
ATOM 2243 O O . GLY A 1 302 ? -42.182 1.582 -27.420 1.00 43.81 302 GLY A O 1
ATOM 2244 N N . ARG A 1 303 ? -41.803 3.455 -28.506 1.00 47.06 303 ARG A N 1
ATOM 2245 C CA . ARG A 1 303 ? -41.851 4.508 -29.530 1.00 47.06 303 ARG A CA 1
ATOM 2246 C C . ARG A 1 303 ? -40.717 5.498 -29.285 1.00 47.06 303 ARG A C 1
ATOM 2248 O O . ARG A 1 303 ? -40.326 5.618 -28.106 1.00 47.06 303 ARG A O 1
#

pLDDT: mean 78.92, std 22.1, range [26.17, 98.5]

Foldseek 3Di:
DDDPDPPPPPDDADQAKKKFWKAFPDFDPFQQGIKIWIARDPVRQQAVVTPDMATARDGDDPQKDWLAWEDQVFWIWTWIAGNDFDPFQQGIKIFTGRDVVCRRDVNTPDIATARDGDDPQKDWLEWYHANAWIWTWIAGNDFDPDQFGIKIFTGRDVVCRRDVPTPDIAGASDGDDPQKDWLYWEADCQGIKTWIAGNDFDPQQWGIKIFGANYPVCRRDVNTPDIGIHSHGDDPRITTNYIYGDRPPPPPPPPPPPVDPPPPDDDDDPDDDDDDDPPPPDPDDDPDDDDDDDDDDDDDDDD